Protein 8V1J (pdb70)

Radius of gyration: 19.31 Å; Cα contacts (8 Å, |Δi|>4): 550; chains: 2; bounding box: 41×54×40 Å

Foldseek 3Di:
DVDAFDQDFDKDKDWDFAADPFVRDRFKIWIWIAGPVVGFIATWFIAGPDQPTPRHQFDNPQPDFAWDKDWDWDQDPPPRDRFKIRMWIAGPRRGTTTDTDIAGRHRVGRRPHHD/DFDQDFDKDKDKDFQADPFPRDRFKIWIWIAGPVVGFIATWFIAGPDQPTPSHQADNPDPDFDWDKDWDQDADPVPRDSQKIHIWIAGPGRGTTTDTDIAGRHRVGSRPHHD

Solvent-accessible surface area: 13050 Å² total; per-residue (Å²): 198,166,148,95,60,18,121,74,53,55,60,54,86,35,141,108,84,23,120,2,119,62,40,117,98,128,34,51,2,19,6,5,0,12,1,83,65,33,209,49,22,20,38,0,3,77,25,4,82,31,175,72,9,39,33,23,14,31,50,88,93,14,154,120,95,102,99,57,95,24,113,14,37,0,116,8,124,105,10,126,96,74,40,19,52,21,6,40,1,28,3,121,50,8,128,20,17,9,37,12,101,44,10,9,22,3,46,80,18,0,14,150,30,94,154,168,78,22,120,69,54,54,53,59,107,44,136,114,100,27,109,4,126,59,31,103,91,127,35,62,3,16,13,10,0,15,0,72,62,39,182,80,19,23,35,3,5,85,19,4,89,32,139,74,8,31,35,21,13,33,46,84,92,8,178,94,76,92,112,72,131,25,112,30,72,0,63,3,116,106,15,140,87,59,44,30,40,15,7,36,3,23,2,122,65,11,135,22,18,7,27,15,104,39,9,10,30,3,37,84,11,0,18,156,24,105,140

Structure (mmCIF, N/CA/C/O backbone):
data_8V1J
#
_entry.id   8V1J
#
_cell.length_a   43.650
_cell.length_b   34.300
_cell.length_c   70.740
_cell.angle_alpha   90.000
_cell.angle_beta   92.904
_cell.angle_gamma   90.000
#
_symmetry.space_group_name_H-M   'P 1 21 1'
#
loop_
_entity.id
_entity.type
_entity.pdbx_description
1 polymer AvrSr27
2 non-polymer 'ZINC ION'
3 water water
#
loop_
_atom_site.group_PDB
_atom_site.id
_atom_site.type_symbol
_atom_site.label_atom_id
_atom_site.label_alt_id
_atom_site.label_comp_id
_atom_site.label_asym_id
_atom_site.label_entity_id
_atom_site.label_seq_id
_at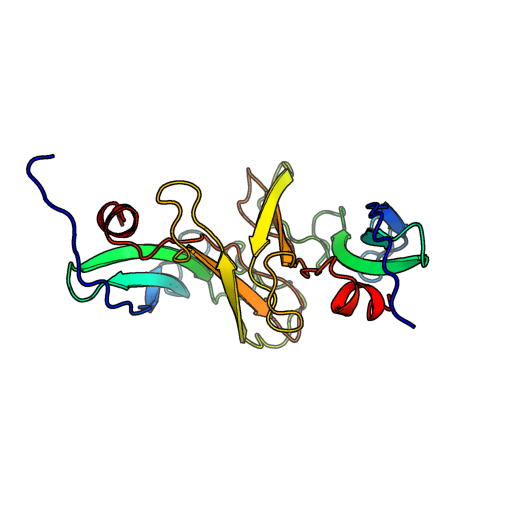om_site.pdbx_PDB_ins_code
_atom_site.Cartn_x
_atom_site.Cartn_y
_atom_site.Cartn_z
_atom_site.occupancy
_atom_site.B_iso_or_equiv
_atom_site.auth_seq_id
_atom_site.auth_comp_id
_atom_site.auth_asym_id
_atom_site.auth_atom_id
_atom_site.pdbx_PDB_model_num
ATOM 1 N N . HIS A 1 6 ? -8.30340 28.08599 8.41294 1.000 72.85988 32 HIS A N 1
ATOM 2 C CA . HIS A 1 6 ? -9.53027 27.51662 8.96156 1.000 67.98415 32 HIS A CA 1
ATOM 3 C C . HIS A 1 6 ? -10.69974 27.68321 7.99540 1.000 63.09570 32 HIS A C 1
ATOM 4 O O . HIS A 1 6 ? -11.75840 27.08262 8.18353 1.000 45.71343 32 HIS A O 1
ATOM 18 N N . HIS A 1 7 ? -10.51572 28.51955 6.97157 1.000 68.37222 33 HIS A N 1
ATOM 19 C CA . HIS A 1 7 ? -11.44867 28.53604 5.85337 1.000 64.93227 33 HIS A CA 1
ATOM 20 C C . HIS A 1 7 ? -11.39416 27.24559 5.05006 1.000 53.25293 33 HIS A C 1
ATOM 21 O O . HIS A 1 7 ? -12.28720 27.00327 4.23113 1.000 41.49159 33 HIS A O 1
ATOM 35 N N . GLN A 1 8 ? -10.37496 26.41927 5.26811 1.000 54.07053 34 GLN A N 1
ATOM 36 C CA . GLN A 1 8 ? -10.21837 25.18128 4.52674 1.000 47.81712 34 GLN A CA 1
ATOM 37 C C . GLN A 1 8 ? -11.32082 24.18944 4.89287 1.000 39.79381 34 GLN A C 1
ATOM 38 O O . GLN A 1 8 ? -12.04608 24.34895 5.87928 1.000 43.04359 34 GLN A O 1
ATOM 52 N N . SER A 1 9 ? -11.43929 23.15052 4.07004 1.000 35.05118 35 SER A N 1
ATOM 53 C CA . SER A 1 9 ? -12.41404 22.09255 4.27144 1.000 34.95038 35 SER A CA 1
ATOM 54 C C . SER A 1 9 ? -11.70076 20.74934 4.22253 1.000 28.96768 35 SER A C 1
ATOM 55 O O . SER A 1 9 ? -10.61329 20.62001 3.65539 1.000 32.88075 35 SER A O 1
ATOM 63 N N . ASN A 1 10 ? -12.32997 19.74697 4.82713 1.000 30.63155 36 ASN A N 1
ATOM 64 C CA . ASN A 1 10 ? -11.73537 18.42512 4.92630 1.000 34.59310 36 ASN A CA 1
ATOM 65 C C . ASN A 1 10 ? -11.81083 17.69006 3.59093 1.000 35.65016 36 ASN A C 1
ATOM 66 O O . ASN A 1 10 ? -12.56471 18.05650 2.68503 1.000 38.10158 36 ASN A O 1
ATOM 77 N N . CYS A 1 11 ? -11.00826 16.63492 3.48316 1.000 32.86836 37 CYS A N 1
ATOM 78 C CA . CYS A 1 11 ? -11.02908 15.73529 2.33777 1.000 28.67896 37 CYS A CA 1
ATOM 79 C C . CYS A 1 11 ? -11.90945 14.53831 2.67448 1.000 31.50164 37 CYS A C 1
ATOM 80 O O . CYS A 1 11 ? -11.64314 13.82170 3.64492 1.000 26.76656 37 CYS A O 1
ATOM 87 N N . ASN A 1 12 ? -12.95008 14.32248 1.87365 1.000 31.33296 38 ASN A N 1
ATOM 88 C CA . ASN A 1 12 ? -13.94218 13.29190 2.14565 1.000 38.92764 38 ASN A CA 1
ATOM 89 C C . ASN A 1 12 ? -13.70312 12.01225 1.35307 1.000 33.53175 38 ASN A C 1
ATOM 90 O O . ASN A 1 12 ? -14.53820 11.10312 1.40094 1.000 36.69516 38 ASN A O 1
ATOM 101 N N . SER A 1 13 ? -12.59012 11.91822 0.62828 1.000 27.34231 39 SER A N 1
ATOM 102 C CA . SER A 1 13 ? -12.23889 10.72218 -0.13769 1.000 31.48781 39 SER A CA 1
ATOM 103 C C . SER A 1 13 ? -10.79610 10.33949 0.16318 1.000 26.61832 39 SER A C 1
ATOM 104 O O . SER A 1 13 ? -9.90418 10.50258 -0.67811 1.000 28.65153 39 SER A O 1
ATOM 112 N N . PRO A 1 14 ? -10.52945 9.82856 1.36260 1.000 24.06225 40 PRO A N 1
ATOM 113 C CA . PRO A 1 14 ? -9.18249 9.32826 1.65925 1.000 25.75091 40 PRO A CA 1
ATOM 114 C C . PRO A 1 14 ? -8.80903 8.17854 0.73405 1.000 30.65539 40 PRO A C 1
ATOM 115 O O . PRO A 1 14 ? -9.56255 7.21644 0.57177 1.000 29.60395 40 PRO A O 1
ATOM 126 N N . SER A 1 15 ? -7.63717 8.29960 0.11165 1.000 35.32657 41 SER A N 1
ATOM 127 C CA . SER A 1 15 ? -7.09218 7.27154 -0.77655 1.000 37.35726 41 SER A CA 1
ATOM 128 C C . SER A 1 15 ? -5.59313 7.21501 -0.49923 1.000 35.29988 41 SER A C 1
ATOM 129 O O . SER A 1 15 ? -4.83289 8.05192 -0.99588 1.000 27.12581 41 SER A O 1
ATOM 137 N N . LEU A 1 16 ? -5.17365 6.22457 0.28394 1.000 26.33675 42 LEU A N 1
ATOM 138 C CA . LEU A 1 16 ? -3.87398 6.26222 0.94017 1.000 27.21979 42 LEU A CA 1
ATOM 139 C C . LEU A 1 16 ? -2.79411 5.56525 0.12386 1.000 26.33327 42 LEU A C 1
ATOM 140 O O . LEU A 1 16 ? -3.04464 4.55664 -0.54244 1.000 26.63375 42 LEU A O 1
ATOM 156 N N . THR A 1 17 ? -1.58818 6.12625 0.18517 1.000 25.47211 43 THR A N 1
ATOM 157 C CA . THR A 1 17 ? -0.38161 5.51003 -0.34252 1.000 21.70896 43 THR A CA 1
ATOM 158 C C . THR A 1 17 ? 0.72729 5.75746 0.67334 1.000 21.08490 43 THR A C 1
ATOM 159 O O . THR A 1 17 ? 0.57553 6.56597 1.59319 1.000 23.14083 43 THR A O 1
ATOM 170 N N . PHE A 1 18 ? 1.85021 5.05617 0.51991 1.000 23.82151 44 PHE A N 1
ATOM 171 C CA . PHE A 1 18 ? 2.91306 5.05459 1.52786 1.000 28.33370 44 PHE A CA 1
ATOM 172 C C . PHE A 1 18 ? 4.26126 5.34820 0.87893 1.000 27.22772 44 PHE A C 1
ATOM 173 O O . PHE A 1 18 ? 5.10908 4.46002 0.73398 1.000 27.46359 44 PHE A O 1
ATOM 190 N N . PRO A 1 19 ? 4.50387 6.60582 0.50999 1.000 29.45387 45 PRO A N 1
ATOM 191 C CA . PRO A 1 19 ? 5.74026 6.94491 -0.20216 1.000 28.70438 45 PRO A CA 1
ATOM 192 C C . PRO A 1 19 ? 6.98148 6.71233 0.64508 1.000 33.90447 45 PRO A C 1
ATOM 193 O O . PRO A 1 19 ? 6.93289 6.64672 1.87511 1.000 29.66776 45 PRO A O 1
ATOM 204 N N . ARG A 1 20 ? 8.11596 6.60657 -0.04437 1.000 39.44564 46 ARG A N 1
ATOM 205 C CA . ARG A 1 20 ? 9.41522 6.44534 0.59746 1.000 32.34090 46 ARG A CA 1
ATOM 206 C C . ARG A 1 20 ? 10.43853 7.25266 -0.18473 1.000 31.43925 46 ARG A C 1
ATOM 207 O O . ARG A 1 20 ? 10.60188 7.03904 -1.38989 1.000 30.39055 46 ARG A O 1
ATOM 228 N N . PHE A 1 21 ? 11.11605 8.17956 0.49247 1.000 31.73811 47 PHE A N 1
ATOM 229 C CA . PHE A 1 21 ? 12.18955 8.95845 -0.10632 1.000 34.00067 47 PHE A CA 1
ATOM 230 C C . PHE A 1 21 ? 13.49162 8.70318 0.63705 1.000 27.59471 47 PHE A C 1
ATOM 231 O O . PHE A 1 21 ? 13.50279 8.50817 1.85535 1.000 25.79272 47 PHE A O 1
ATOM 248 N N . ILE A 1 22 ? 14.58926 8.72338 -0.10906 1.000 29.78351 48 ILE A N 1
ATOM 249 C CA . ILE A 1 22 ? 15.93252 8.65377 0.45324 1.000 24.21914 48 ILE A CA 1
ATOM 250 C C . ILE A 1 22 ? 16.48667 10.06675 0.54875 1.000 24.49816 48 ILE A C 1
ATOM 251 O O . ILE A 1 22 ? 16.32190 10.87663 -0.37143 1.000 28.18587 48 ILE A O 1
ATOM 267 N N . GLY A 1 23 ? 17.14058 10.36650 1.66590 1.000 32.22611 49 GLY A N 1
ATOM 268 C CA . GLY A 1 23 ? 17.73600 11.67139 1.87044 1.000 32.81162 49 GLY A CA 1
ATOM 269 C C . GLY A 1 23 ? 18.97211 11.59687 2.74027 1.000 30.69665 49 GLY A C 1
ATOM 270 O O . GLY A 1 23 ? 19.47804 10.50448 3.01015 1.000 28.78386 49 GLY A O 1
ATOM 274 N N . LYS A 1 24 ? 19.46702 12.74726 3.18815 1.000 32.26499 50 LYS A N 1
ATOM 275 C CA . LYS A 1 24 ? 20.66809 12.78690 4.00993 1.000 32.67715 50 LYS A CA 1
ATOM 276 C C . LYS A 1 24 ? 20.32510 12.49429 5.46439 1.000 24.28513 50 LYS A C 1
ATOM 277 O O . LYS A 1 24 ? 19.46117 13.15183 6.05257 1.000 23.37600 50 LYS A O 1
ATOM 296 N N . CYS A 1 25 ? 20.99963 11.50053 6.03918 1.000 30.01225 51 CYS A N 1
ATOM 297 C CA . CYS A 1 25 ? 20.88902 11.24518 7.46940 1.000 26.04150 51 CYS A CA 1
ATOM 298 C C . CYS A 1 25 ? 21.66025 12.31036 8.23752 1.000 23.13048 51 CYS A C 1
ATOM 299 O O . CYS A 1 25 ? 22.83014 12.57470 7.94606 1.000 23.46881 51 CYS A O 1
ATOM 306 N N . ASP A 1 26 ? 21.00022 12.93191 9.21644 1.000 31.53488 52 ASP A N 1
ATOM 307 C CA . ASP A 1 26 ? 21.64529 14.00250 9.96898 1.000 35.57949 52 ASP A CA 1
ATOM 308 C C . ASP A 1 26 ? 22.79466 13.48380 10.82292 1.000 37.10503 52 ASP A C 1
ATOM 309 O O . ASP A 1 26 ? 23.73089 14.23560 11.11604 1.000 44.91321 52 ASP A O 1
ATOM 318 N N . SER A 1 27 ? 22.75177 12.21130 11.22018 1.000 36.57764 53 SER A N 1
ATOM 319 C CA . SER A 1 27 ? 23.78065 11.66221 12.10444 1.000 25.85175 53 SER A CA 1
ATOM 320 C C . SER A 1 27 ? 25.06501 11.34812 11.33939 1.000 31.54622 53 SER A C 1
ATOM 321 O O . SER A 1 27 ? 26.10605 11.96926 11.57266 1.000 46.12198 53 SER A O 1
ATOM 329 N N . CYS A 1 28 ? 25.01208 10.37987 10.42064 1.000 28.02746 54 CYS A N 1
ATOM 330 C CA . CYS A 1 28 ? 26.20626 10.00550 9.67051 1.000 28.49050 54 CYS A CA 1
ATOM 331 C C . CYS A 1 28 ? 26.47869 10.93434 8.49343 1.000 23.99262 54 CYS A C 1
ATOM 332 O O . CYS A 1 28 ? 27.60047 10.94040 7.97627 1.000 27.39938 54 CYS A O 1
ATOM 339 N N . GLN A 1 29 ? 25.48860 11.71734 8.06592 1.000 32.62175 55 GLN A N 1
ATOM 340 C CA . GLN A 1 29 ? 25.60809 12.68479 6.97778 1.000 36.89691 55 GLN A CA 1
ATOM 341 C C . GLN A 1 29 ? 25.72889 12.02248 5.61128 1.000 30.31979 55 GLN A C 1
ATOM 342 O O . GLN A 1 29 ? 26.09181 12.68988 4.63337 1.000 26.07054 55 GLN A O 1
ATOM 356 N N . LEU A 1 30 ? 25.43207 10.73389 5.51064 1.000 31.47959 56 LEU A N 1
ATOM 357 C CA . LEU A 1 30 ? 25.39448 10.05097 4.22924 1.000 31.90917 56 LEU A CA 1
ATOM 358 C C . LEU A 1 30 ? 23.97043 10.04842 3.68061 1.000 31.46118 56 LEU A C 1
ATOM 359 O O . LEU A 1 30 ? 22.99682 10.25704 4.40674 1.000 30.93653 56 LEU A O 1
ATOM 375 N N . HIS A 1 31 ? 23.86163 9.81546 2.37300 1.000 38.47464 57 HIS A N 1
ATOM 376 C CA . HIS A 1 31 ? 22.57455 9.84531 1.67697 1.000 34.87063 57 HIS A CA 1
ATOM 377 C C . HIS A 1 31 ? 21.88338 8.49157 1.85340 1.000 36.04912 57 HIS A C 1
ATOM 378 O O . HIS A 1 31 ? 21.66514 7.72969 0.90920 1.000 31.94177 57 HIS A O 1
ATOM 392 N N . THR A 1 32 ? 21.52823 8.20269 3.10941 1.000 35.45199 58 THR A N 1
ATOM 393 C CA . THR A 1 32 ? 21.03559 6.88600 3.49462 1.000 29.36973 58 THR A CA 1
ATOM 394 C C . THR A 1 32 ? 19.80578 6.93997 4.39340 1.000 24.30093 58 THR A C 1
ATOM 395 O O . THR A 1 32 ? 19.41223 5.90186 4.93862 1.000 27.90676 58 THR A O 1
ATOM 406 N N . LYS A 1 33 ? 19.19171 8.10760 4.56752 1.000 24.86901 59 LYS A N 1
ATOM 407 C CA . LYS A 1 33 ? 18.02240 8.24879 5.42851 1.000 32.17333 59 LYS A CA 1
ATOM 408 C C . LYS A 1 33 ? 16.75452 8.02747 4.61290 1.000 27.66955 59 LYS A C 1
ATOM 409 O O . LYS A 1 33 ? 16.47591 8.78002 3.67346 1.000 28.22698 59 LYS A O 1
ATOM 428 N N . ALA A 1 34 ? 15.97879 7.01403 4.98754 1.000 26.44389 60 ALA A N 1
ATOM 429 C CA . ALA A 1 34 ? 14.73996 6.67443 4.29668 1.000 21.96493 60 ALA A CA 1
ATOM 430 C C . ALA A 1 34 ? 13.56432 7.20388 5.11064 1.000 24.68640 60 ALA A C 1
ATOM 431 O O . ALA A 1 34 ? 13.31750 6.74824 6.23241 1.000 21.25243 60 ALA A O 1
ATOM 438 N N . THR A 1 35 ? 12.84271 8.16370 4.54301 1.000 24.22477 61 THR A N 1
ATOM 439 C CA . THR A 1 35 ? 11.66381 8.74061 5.17311 1.000 21.81368 61 THR A CA 1
ATOM 440 C C . THR A 1 35 ? 10.42844 8.06356 4.59399 1.000 22.43327 61 THR A C 1
ATOM 441 O O . THR A 1 35 ? 10.18562 8.13791 3.38508 1.000 21.80176 61 THR A O 1
ATOM 452 N N . ASN A 1 36 ? 9.66467 7.39449 5.45306 1.000 16.83723 62 ASN A N 1
ATOM 453 C CA . ASN A 1 36 ? 8.47093 6.66185 5.05326 1.000 18.84941 62 ASN A CA 1
ATOM 454 C C . ASN A 1 36 ? 7.23928 7.40004 5.55769 1.000 26.85900 62 ASN A C 1
ATOM 455 O O . ASN A 1 36 ? 7.16616 7.76013 6.73739 1.000 22.98755 62 ASN A O 1
ATOM 466 N N . LEU A 1 37 ? 6.27268 7.61481 4.66899 1.000 25.61606 63 LEU A N 1
ATOM 467 C CA . LEU A 1 37 ? 5.11568 8.44197 4.96886 1.000 21.77473 63 LEU A CA 1
ATOM 468 C C . LEU A 1 37 ? 3.83022 7.67368 4.70263 1.000 21.65832 63 LEU A C 1
ATOM 469 O O . LEU A 1 37 ? 3.83286 6.56599 4.15950 1.000 26.74117 63 LEU A O 1
ATOM 485 N N . VAL A 1 38 ? 2.72397 8.28445 5.11765 1.000 22.05739 64 VAL A N 1
ATOM 486 C CA . VAL A 1 38 ? 1.39128 7.94095 4.64099 1.000 23.71836 64 VAL A CA 1
ATOM 487 C C . VAL A 1 38 ? 0.82395 9.18791 3.97926 1.000 20.76972 64 VAL A C 1
ATOM 488 O O . VAL A 1 38 ? 0.86600 10.27722 4.56200 1.000 22.12975 64 VAL A O 1
ATOM 501 N N . SER A 1 39 ? 0.32108 9.03525 2.75844 1.000 19.15333 65 SER A N 1
ATOM 502 C CA . SER A 1 39 ? -0.17283 10.16067 1.97935 1.000 19.57945 65 SER A CA 1
ATOM 503 C C . SER A 1 39 ? -1.54512 9.84122 1.41033 1.000 18.54821 65 SER A C 1
ATOM 504 O O . SER A 1 39 ? -1.82753 8.69772 1.04129 1.000 23.34879 65 SER A O 1
ATOM 512 N N . CYS A 1 40 ? -2.39426 10.85979 1.34880 1.000 20.79166 66 CYS A N 1
ATOM 513 C CA . CYS A 1 40 ? -3.66186 10.78212 0.63917 1.000 28.10584 66 CYS A CA 1
ATOM 514 C C . CYS A 1 40 ? -3.47460 11.41064 -0.73357 1.000 20.46977 66 CYS A C 1
ATOM 515 O O . CYS A 1 40 ? -3.15550 12.59932 -0.83723 1.000 22.71854 66 CYS A O 1
ATOM 522 N N . THR A 1 41 ? -3.66474 10.61248 -1.78265 1.000 24.71526 67 THR A N 1
ATOM 523 C CA . THR A 1 41 ? -3.50552 11.12604 -3.13581 1.000 22.31011 67 THR A CA 1
ATOM 524 C C . THR A 1 41 ? -4.59167 12.12798 -3.49671 1.000 18.98933 67 THR A C 1
ATOM 525 O O . THR A 1 41 ? -4.37262 12.97004 -4.37329 1.000 18.11797 67 THR A O 1
ATOM 536 N N . SER A 1 42 ? -5.74849 12.06778 -2.83360 1.000 20.00490 68 SER A N 1
ATOM 537 C CA . SER A 1 42 ? -6.84389 12.97167 -3.17047 1.000 18.61408 68 SER A CA 1
ATOM 538 C C . SER A 1 42 ? -6.53948 14.39805 -2.72783 1.000 20.89749 68 SER A C 1
ATOM 539 O O . SER A 1 42 ? -6.73602 15.34863 -3.49338 1.000 29.08444 68 SER A O 1
ATOM 547 N N . CYS A 1 43 ? -6.06032 14.56717 -1.49237 1.000 22.10780 69 CYS A N 1
ATOM 548 C CA . CYS A 1 43 ? -5.77666 15.88365 -0.93803 1.000 26.69307 69 CYS A CA 1
ATOM 549 C C . CYS A 1 43 ? -4.28935 16.18288 -0.80414 1.000 25.30106 69 CYS A C 1
ATOM 550 O O . CYS A 1 43 ? -3.93170 17.33002 -0.51924 1.000 27.34069 69 CYS A O 1
ATOM 557 N N . ARG A 1 44 ? -3.41955 15.19105 -0.99117 1.000 29.77561 70 ARG A N 1
ATOM 558 C CA . ARG A 1 44 ? -1.97128 15.40200 -1.05654 1.000 23.33847 70 ARG A CA 1
ATOM 559 C C . ARG A 1 44 ? -1.38977 15.90356 0.26452 1.000 25.85969 70 ARG A C 1
ATOM 560 O O . ARG A 1 44 ? -0.38400 16.61607 0.27908 1.000 30.95011 70 ARG A O 1
ATOM 581 N N . LYS A 1 45 ? -1.99246 15.51824 1.38481 1.000 21.63590 71 LYS A N 1
ATOM 582 C CA . LYS A 1 45 ? -1.40303 15.74815 2.69449 1.000 27.43027 71 LYS A CA 1
ATOM 583 C C . LYS A 1 45 ? -0.74629 14.46032 3.17977 1.000 27.13801 71 LYS A C 1
ATOM 584 O O . LYS A 1 45 ? -1.13584 13.35942 2.78328 1.000 26.05540 71 LYS A O 1
ATOM 603 N N . SER A 1 46 ? 0.26619 14.60538 4.03395 1.000 24.30287 72 SER A N 1
ATOM 604 C CA . SER A 1 46 ? 1.11245 13.48209 4.40999 1.000 19.06162 72 SER A CA 1
ATOM 605 C C . SER A 1 46 ? 1.43648 13.52363 5.89634 1.000 25.20023 72 SER A C 1
ATOM 606 O O . SER A 1 46 ? 1.47861 14.59101 6.51307 1.000 24.19894 72 SER A O 1
ATOM 614 N N . SER A 1 47 ? 1.68364 12.34007 6.45860 1.000 28.25916 73 SER A N 1
ATOM 615 C CA . SER A 1 47 ? 2.08139 12.18671 7.85193 1.000 21.86278 73 SER A CA 1
ATOM 616 C C . SER A 1 47 ? 3.24160 11.20568 7.92736 1.000 21.25179 73 SER A C 1
ATOM 617 O O . SER A 1 47 ? 3.20479 10.14718 7.29073 1.000 20.50698 73 SER A O 1
ATOM 625 N N . LEU A 1 48 ? 4.26752 11.55887 8.69999 1.000 19.94139 74 LEU A N 1
ATOM 626 C CA . LEU A 1 48 ? 5.42333 10.68500 8.85876 1.000 29.00840 74 LEU A CA 1
ATOM 627 C C . LEU A 1 48 ? 5.02448 9.40142 9.57377 1.000 29.27774 74 LEU A C 1
ATOM 628 O O . LEU A 1 48 ? 4.33261 9.43521 10.59618 1.000 24.36589 74 LEU A O 1
ATOM 644 N N . VAL A 1 49 ? 5.47184 8.27116 9.03791 1.000 28.80591 75 VAL A N 1
ATOM 645 C CA . VAL A 1 49 ? 5.26207 6.96911 9.66076 1.000 25.72649 75 VAL A CA 1
ATOM 646 C C . VAL A 1 49 ? 6.50204 6.51278 10.41975 1.000 27.26987 75 VAL A C 1
ATOM 647 O O . VAL A 1 49 ? 6.42554 6.18338 11.60374 1.000 25.97702 75 VAL A O 1
ATOM 660 N N . TYR A 1 50 ? 7.65785 6.49132 9.75828 1.000 24.39506 76 TYR A N 1
ATOM 661 C CA . TYR A 1 50 ? 8.89858 6.13041 10.43265 1.000 22.62335 76 TYR A CA 1
ATOM 662 C C . TYR A 1 50 ? 10.07793 6.53962 9.56133 1.000 22.40488 76 TYR A C 1
ATOM 663 O O . TYR A 1 50 ? 9.94460 6.72212 8.34796 1.000 18.32968 76 TYR A O 1
ATOM 681 N N . GLU A 1 51 ? 11.23235 6.69453 10.20727 1.000 25.35422 77 GLU A N 1
ATOM 682 C CA . GLU A 1 51 ? 12.49001 6.98898 9.53862 1.000 28.84568 77 GLU A CA 1
ATOM 683 C C . GLU A 1 51 ? 13.51475 5.92226 9.89410 1.000 25.61824 77 GLU A C 1
ATOM 684 O O . GLU A 1 51 ? 13.46538 5.32760 10.97389 1.000 23.45395 77 GLU A O 1
ATOM 696 N N . GLU A 1 52 ? 14.45394 5.69298 8.98056 1.000 31.27457 78 GLU A N 1
ATOM 697 C CA . GLU A 1 52 ? 15.55081 4.77278 9.23456 1.000 30.67662 78 GLU A CA 1
ATOM 698 C C . GLU A 1 52 ? 16.74139 5.18225 8.38474 1.000 28.90012 78 GLU A C 1
ATOM 699 O O . GLU A 1 52 ? 16.58131 5.68323 7.26851 1.000 30.41845 78 GLU A O 1
ATOM 711 N N . CYS A 1 53 ? 17.93560 4.96857 8.92739 1.000 26.56736 79 CYS A N 1
ATOM 712 C CA . CYS A 1 53 ? 19.17485 5.09654 8.17645 1.000 26.49543 79 CYS A CA 1
ATOM 713 C C . CYS A 1 53 ? 19.71313 3.70548 7.87900 1.000 22.63688 79 CYS A C 1
ATOM 714 O O . CYS A 1 53 ? 19.64708 2.81159 8.72764 1.000 24.88768 79 CYS A O 1
ATOM 721 N N . SER A 1 54 ? 20.23571 3.52234 6.67109 1.000 27.52684 80 SER A N 1
ATOM 722 C CA . SER A 1 54 ? 20.77750 2.23539 6.26089 1.000 29.45191 80 SER A CA 1
ATOM 723 C C . SER A 1 54 ? 22.25539 2.08206 6.59281 1.000 26.40791 80 SER A C 1
ATOM 724 O O . SER A 1 54 ? 22.81983 1.00991 6.35425 1.000 22.00994 80 SER A O 1
ATOM 732 N N . THR A 1 55 ? 22.89138 3.11283 7.14224 1.000 27.01624 81 THR A N 1
ATOM 733 C CA . THR A 1 55 ? 24.31240 3.03880 7.45660 1.000 25.12598 81 THR A CA 1
ATOM 734 C C . THR A 1 55 ? 24.53476 2.14709 8.67393 1.000 33.96844 81 THR A C 1
ATOM 735 O O . THR A 1 55 ? 23.95257 2.37425 9.74055 1.000 30.71104 81 THR A O 1
ATOM 746 N N . LYS A 1 56 ? 25.38238 1.13644 8.51036 1.000 31.24545 82 LYS A N 1
ATOM 747 C CA . LYS A 1 56 ? 25.69258 0.21692 9.59567 1.000 31.25634 82 LYS A CA 1
ATOM 748 C C . LYS A 1 56 ? 26.42586 0.95006 10.71297 1.000 23.43939 82 LYS A C 1
ATOM 749 O O . LYS A 1 56 ? 27.45091 1.59675 10.47754 1.000 29.41482 82 LYS A O 1
ATOM 768 N N . GLY A 1 57 ? 25.89655 0.85274 11.93167 1.000 29.41733 83 GLY A N 1
ATOM 769 C CA . GLY A 1 57 ? 26.50041 1.48568 13.08464 1.000 31.66888 83 GLY A CA 1
ATOM 770 C C . GLY A 1 57 ? 26.03697 2.90043 13.35876 1.000 31.23920 83 GLY A C 1
ATOM 771 O O . GLY A 1 57 ? 26.42684 3.47428 14.38355 1.000 32.07470 83 GLY A O 1
ATOM 775 N N . CYS A 1 58 ? 25.22470 3.48139 12.48481 1.000 28.51282 84 CYS A N 1
ATOM 776 C CA . CYS A 1 58 ? 24.73250 4.83023 12.71377 1.000 28.13534 84 CYS A CA 1
ATOM 777 C C . CYS A 1 58 ? 23.66810 4.81440 13.81096 1.000 24.68855 84 CYS A C 1
ATOM 778 O O . CYS A 1 58 ? 22.82057 3.91741 13.83862 1.000 24.71130 84 CYS A O 1
ATOM 785 N N . PRO A 1 59 ? 23.68848 5.77955 14.73568 1.000 23.76127 85 PRO A N 1
ATOM 786 C CA . PRO A 1 59 ? 22.63545 5.81161 15.76586 1.000 23.56198 85 PRO A CA 1
ATOM 787 C C . PRO A 1 59 ? 21.23199 5.86291 15.19086 1.000 21.77285 85 PRO A C 1
ATOM 788 O O . PRO A 1 59 ? 20.28454 5.40935 15.84635 1.000 19.98432 85 PRO A O 1
ATOM 799 N N . ALA A 1 60 ? 21.06846 6.41095 13.98816 1.000 18.76361 86 ALA A N 1
ATOM 800 C CA . ALA A 1 60 ? 19.76930 6.47865 13.33203 1.000 19.40384 86 ALA A CA 1
ATOM 801 C C . ALA A 1 60 ? 19.38130 5.17087 12.65415 1.000 20.96474 86 ALA A C 1
ATOM 802 O O . ALA A 1 60 ? 18.29191 5.09202 12.07558 1.000 24.65853 86 ALA A O 1
ATOM 809 N N . ASN A 1 61 ? 20.24595 4.15971 12.69785 1.000 21.35172 87 ASN A N 1
ATOM 810 C CA . ASN A 1 61 ? 19.90945 2.81634 12.24558 1.000 20.37613 87 ASN A CA 1
ATOM 811 C C . ASN A 1 61 ? 19.43470 2.01527 13.45329 1.000 21.56186 87 ASN A C 1
ATOM 812 O O . ASN A 1 61 ? 20.17455 1.86244 14.43156 1.000 21.92121 87 ASN A O 1
ATOM 823 N N . TRP A 1 62 ? 18.20342 1.50918 13.38291 1.000 26.56339 88 TRP A N 1
ATOM 824 C CA . TRP A 1 62 ? 17.54344 0.89491 14.53052 1.000 33.07318 88 TRP A CA 1
ATOM 825 C C . TRP A 1 62 ? 17.90569 -0.57373 14.72392 1.000 23.79099 88 TRP A C 1
ATOM 826 O O . TRP A 1 62 ? 17.37778 -1.20420 15.64618 1.000 20.23947 88 TRP A O 1
ATOM 847 N N . HIS A 1 63 ? 18.78818 -1.12751 13.89765 1.000 22.58640 89 HIS A N 1
ATOM 848 C CA . HIS A 1 63 ? 19.19851 -2.51711 14.03638 1.000 21.99665 89 HIS A CA 1
ATOM 849 C C . HIS A 1 63 ? 20.27628 -2.66436 15.10417 1.000 25.08079 89 HIS A C 1
ATOM 850 O O . HIS A 1 63 ? 21.06920 -1.75075 15.35052 1.000 24.64647 89 HIS A O 1
ATOM 864 N N . LYS A 1 64 ? 20.30445 -3.83746 15.73320 1.000 24.30218 90 LYS A N 1
ATOM 865 C CA . LYS A 1 64 ? 21.38526 -4.16378 16.64896 1.000 26.69678 90 LYS A CA 1
ATOM 866 C C . LYS A 1 64 ? 22.73075 -4.04351 15.94143 1.000 28.97104 90 LYS A C 1
ATOM 867 O O . LYS A 1 64 ? 22.82999 -4.12739 14.71554 1.000 26.82343 90 LYS A O 1
ATOM 886 N N . SER A 1 65 ? 23.78189 -3.84747 16.73861 1.000 36.23623 91 SER A N 1
ATOM 887 C CA . SER A 1 65 ? 25.13303 -3.83636 16.19372 1.000 32.34504 91 SER A CA 1
ATOM 888 C C . SER A 1 65 ? 25.55089 -5.20345 15.66839 1.000 35.47909 91 SER A C 1
ATOM 889 O O . SER A 1 65 ? 26.43262 -5.27968 14.80628 1.000 42.17568 91 SER A O 1
ATOM 897 N N . THR A 1 66 ? 24.93390 -6.27629 16.15872 1.000 35.85804 92 THR A N 1
ATOM 898 C CA . THR A 1 66 ? 25.26657 -7.63628 15.75960 1.000 35.09374 92 THR A CA 1
ATOM 899 C C . THR A 1 66 ? 24.41130 -8.14549 14.60457 1.000 35.06559 92 THR A C 1
ATOM 900 O O . THR A 1 66 ? 24.53412 -9.31676 14.23137 1.000 36.45639 92 THR A O 1
ATOM 911 N N . CYS A 1 67 ? 23.55626 -7.30164 14.03031 1.000 37.33513 93 CYS A N 1
ATOM 912 C CA . CYS A 1 67 ? 22.67776 -7.73689 12.95111 1.000 38.67620 93 CYS A CA 1
ATOM 913 C C . CYS A 1 67 ? 23.49492 -8.02624 11.69775 1.000 39.30014 93 CYS A C 1
ATOM 914 O O . CYS A 1 67 ? 24.18379 -7.14220 11.17648 1.000 28.60966 93 CYS A O 1
ATOM 921 N N . GLN A 1 68 ? 23.40717 -9.26638 11.21047 1.000 54.12916 94 GLN A N 1
ATOM 922 C CA . GLN A 1 68 ? 24.13629 -9.66372 10.01062 1.000 61.96064 94 GLN A CA 1
ATOM 923 C C . GLN A 1 68 ? 23.44156 -9.17181 8.74680 1.000 56.39983 94 GLN A C 1
ATOM 924 O O . GLN A 1 68 ? 24.10413 -8.72673 7.80301 1.000 57.29375 94 GLN A O 1
ATOM 938 N N . GLU A 1 69 ? 22.11147 -9.25677 8.70883 1.000 57.26778 95 GLU A N 1
ATOM 939 C CA . GLU A 1 69 ? 21.33909 -8.94382 7.51416 1.000 52.21234 95 GLU A CA 1
ATOM 940 C C . GLU A 1 69 ? 19.97146 -8.38385 7.88319 1.000 57.10592 95 GLU A C 1
ATOM 941 O O . GLU A 1 69 ? 19.15797 -9.09385 8.48845 1.000 55.22578 95 GLU A O 1
ATOM 953 N N . PRO A 1 70 ? 19.67371 -7.12700 7.53975 1.000 51.52648 96 PRO A N 1
ATOM 954 C CA . PRO A 1 70 ? 18.30892 -6.62080 7.73796 1.000 41.71663 96 PRO A CA 1
ATOM 955 C C . PRO A 1 70 ? 17.26753 -7.47690 7.03495 1.000 35.94516 96 PRO A C 1
ATOM 956 O O . PRO A 1 70 ? 17.24716 -7.54708 5.80291 1.000 37.89369 96 PRO A O 1
ATOM 967 N N . LYS A 1 71 ? 16.40779 -8.13772 7.80518 1.000 43.33817 97 LYS A N 1
ATOM 968 C CA . LYS A 1 71 ? 15.29860 -8.92771 7.27071 1.000 40.01921 97 LYS A CA 1
ATOM 969 C C . LYS A 1 71 ? 14.01349 -8.17187 7.60336 1.000 43.28806 97 LYS A C 1
ATOM 970 O O . LYS A 1 71 ? 13.40000 -8.37786 8.65208 1.000 43.51648 97 LYS A O 1
ATOM 989 N N . PHE A 1 72 ? 13.60923 -7.30195 6.68454 1.000 41.02753 98 PHE A N 1
ATOM 990 C CA . PHE A 1 72 ? 12.53456 -6.34891 6.92241 1.000 38.24098 98 PHE A CA 1
ATOM 991 C C . PHE A 1 72 ? 11.17249 -7.03631 6.87174 1.000 44.25625 98 PHE A C 1
ATOM 992 O O . PHE A 1 72 ? 10.87979 -7.78688 5.93502 1.000 59.93594 98 PHE A O 1
ATOM 1009 N N . ASN A 1 73 ? 10.34138 -6.78137 7.88274 1.000 53.12671 99 ASN A N 1
ATOM 1010 C CA . ASN A 1 73 ? 8.94532 -7.19582 7.85903 1.000 59.22168 99 ASN A CA 1
ATOM 1011 C C . ASN A 1 73 ? 8.10157 -6.12060 8.53105 1.000 51.38473 99 ASN A C 1
ATOM 1012 O O . ASN A 1 73 ? 8.55776 -5.43429 9.44969 1.000 51.23885 99 ASN A O 1
ATOM 1023 N N . ARG A 1 74 ? 6.86319 -5.98047 8.06129 1.000 37.35277 100 ARG A N 1
ATOM 1024 C CA . ARG A 1 74 ? 6.02551 -4.83320 8.38390 1.000 26.66473 100 ARG A CA 1
ATOM 1025 C C . ARG A 1 74 ? 4.65230 -5.31134 8.82677 1.000 24.99429 100 ARG A C 1
ATOM 1026 O O . ARG A 1 74 ? 4.02745 -6.13078 8.14452 1.000 31.43852 100 ARG A O 1
ATOM 1047 N N . GLY A 1 75 ? 4.18661 -4.79439 9.96328 1.000 35.93006 101 GLY A N 1
ATOM 1048 C CA . GLY A 1 75 ? 2.91580 -5.20445 10.53029 1.000 32.96847 101 GLY A CA 1
ATOM 1049 C C . GLY A 1 75 ? 1.90838 -4.07684 10.62574 1.000 29.90716 101 GLY A C 1
ATOM 1050 O O . GLY A 1 75 ? 2.28248 -2.90086 10.64216 1.000 36.45838 101 GLY A O 1
ATOM 1054 N N . ILE A 1 76 ? 0.62416 -4.42387 10.68883 1.000 24.05973 102 ILE A N 1
ATOM 1055 C CA . ILE A 1 76 ? -0.45781 -3.44757 10.72938 1.000 25.21125 102 ILE A CA 1
ATOM 1056 C C . ILE A 1 76 ? -1.39110 -3.80708 11.87598 1.000 27.16172 102 ILE A C 1
ATOM 1057 O O . ILE A 1 76 ? -1.87369 -4.94189 11.95608 1.000 21.35735 102 ILE A O 1
ATOM 1073 N N . LEU A 1 77 ? -1.64309 -2.84434 12.75654 1.000 36.77731 103 LEU A N 1
ATOM 1074 C CA . LEU A 1 77 ? -2.66498 -2.95962 13.78598 1.000 30.87373 103 LEU A CA 1
ATOM 1075 C C . LEU A 1 77 ? -3.77010 -1.95258 13.49838 1.000 30.51992 103 LEU A C 1
ATOM 1076 O O . LEU A 1 77 ? -3.50168 -0.84500 13.02235 1.000 35.03444 103 LEU A O 1
ATOM 1092 N N . SER A 1 78 ? -5.01017 -2.34212 13.78200 1.000 29.22144 104 SER A N 1
ATOM 1093 C CA . SER A 1 78 ? -6.18137 -1.52077 13.50430 1.000 28.40576 104 SER A CA 1
ATOM 1094 C C . SER A 1 78 ? -6.84110 -1.11618 14.81597 1.000 28.26261 104 SER A C 1
ATOM 1095 O O . SER A 1 78 ? -7.17508 -1.97596 15.63875 1.000 25.04358 104 SER A O 1
ATOM 1103 N N . CYS A 1 79 ? -7.03848 0.18814 15.00192 1.000 31.60080 105 CYS A N 1
ATOM 1104 C CA . CYS A 1 79 ? -7.53447 0.72782 16.25914 1.000 34.84240 105 CYS A CA 1
ATOM 1105 C C . CYS A 1 79 ? -8.69342 1.68296 16.02147 1.000 32.71240 105 CYS A C 1
ATOM 1106 O O . CYS A 1 79 ? -8.91426 2.17260 14.91125 1.000 31.18730 105 CYS A O 1
ATOM 1114 N N . TYR A 1 80 ? -9.42598 1.95015 17.09788 1.000 38.38676 106 TYR A N 1
ATOM 1115 C CA . TYR A 1 80 ? -10.35815 3.06430 17.11923 1.000 41.35590 106 TYR A CA 1
ATOM 1116 C C . TYR A 1 80 ? -9.61334 4.34051 17.48473 1.000 33.92666 106 TYR A C 1
ATOM 1117 O O . TYR A 1 80 ? -8.75941 4.34573 18.37649 1.000 25.08112 106 TYR A O 1
ATOM 1135 N N . CYS A 1 81 ? -9.93372 5.42156 16.78067 1.000 30.47925 107 CYS A N 1
ATOM 1136 C CA . CYS A 1 81 ? -9.25007 6.68933 16.98513 1.000 32.65580 107 CYS A CA 1
ATOM 1137 C C . CYS A 1 81 ? -9.87773 7.45699 18.13956 1.000 33.69226 107 CYS A C 1
ATOM 1138 O O . CYS A 1 81 ? -11.10059 7.46640 18.30974 1.000 27.24851 107 CYS A O 1
ATOM 1145 N N . GLU A 1 82 ? -9.02914 8.11551 18.92753 1.000 37.86867 108 GLU A N 1
ATOM 1146 C CA . GLU A 1 82 ? -9.49694 8.86760 20.08326 1.000 35.40429 108 GLU A CA 1
ATOM 1147 C C . GLU A 1 82 ? -10.00184 10.25744 19.71813 1.000 34.77315 108 GLU A C 1
ATOM 1148 O O . GLU A 1 82 ? -10.62472 10.91098 20.56186 1.000 38.83403 108 GLU A O 1
ATOM 1160 N N . ASN A 1 83 ? -9.75592 10.71902 18.49156 1.000 39.05757 109 ASN A N 1
ATOM 1161 C CA . ASN A 1 83 ? -10.18743 12.03809 18.04208 1.000 39.15498 109 ASN A CA 1
ATOM 1162 C C . ASN A 1 83 ? -11.48651 12.00770 17.24900 1.000 32.18955 109 ASN A C 1
ATOM 1163 O O . ASN A 1 83 ? -12.35128 12.86399 17.46005 1.000 40.90133 109 ASN A O 1
ATOM 1174 N N . CYS A 1 84 ? -11.64316 11.04931 16.33229 1.000 28.41361 110 CYS A N 1
ATOM 1175 C CA . CYS A 1 84 ? -12.81754 10.98496 15.47323 1.000 25.86404 110 CYS A CA 1
ATOM 1176 C C . CYS A 1 84 ? -13.71195 9.78678 15.75540 1.000 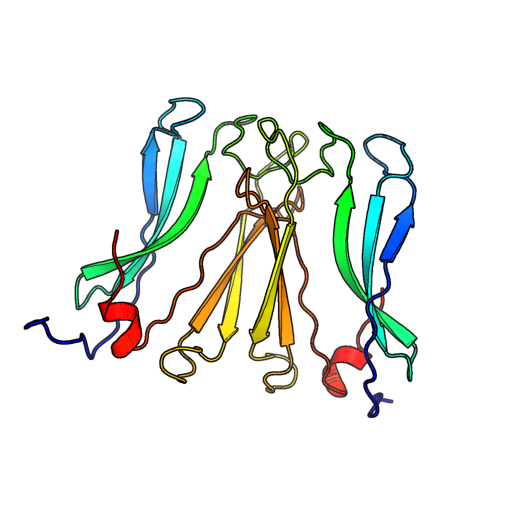21.66303 110 CYS A C 1
ATOM 1177 O O . CYS A 1 84 ? -14.80031 9.69987 15.17428 1.000 21.73824 110 CYS A O 1
ATOM 1184 N N . GLN A 1 85 ? -13.28603 8.86725 16.61874 1.000 24.18793 111 GLN A N 1
ATOM 1185 C CA . GLN A 1 85 ? -14.06960 7.71204 17.04771 1.000 27.35320 111 GLN A CA 1
ATOM 1186 C C . GLN A 1 85 ? -14.37848 6.74514 15.91133 1.000 33.02654 111 GLN A C 1
ATOM 1187 O O . GLN A 1 85 ? -15.25388 5.88407 16.05997 1.000 29.84943 111 GLN A O 1
ATOM 1201 N N . GLN A 1 86 ? -13.68871 6.85980 14.78227 1.000 29.15128 112 GLN A N 1
ATOM 1202 C CA . GLN A 1 86 ? -13.83121 5.90663 13.69335 1.000 29.21944 112 GLN A CA 1
ATOM 1203 C C . GLN A 1 86 ? -12.84059 4.76196 13.87279 1.000 31.06303 112 GLN A C 1
ATOM 1204 O O . GLN A 1 86 ? -11.88628 4.84897 14.64969 1.000 30.91679 112 GLN A O 1
ATOM 1218 N N . HIS A 1 87 ? -13.08202 3.67689 13.14400 1.000 33.69996 113 HIS A N 1
ATOM 1219 C CA . HIS A 1 87 ? -12.12719 2.57140 13.08539 1.000 32.14256 113 HIS A CA 1
ATOM 1220 C C . HIS A 1 87 ? -11.12797 2.78691 11.95554 1.000 30.42857 113 HIS A C 1
ATOM 1221 O O . HIS A 1 87 ? -10.95140 1.93900 11.08212 1.000 30.01828 113 HIS A O 1
ATOM 1235 N N . THR A 1 88 ? -10.46781 3.94650 11.97632 1.000 29.46962 114 THR A N 1
ATOM 1236 C CA . THR A 1 88 ? -9.60158 4.38156 10.88733 1.000 26.62058 114 THR A CA 1
ATOM 1237 C C . THR A 1 88 ? -8.15926 4.60069 11.32626 1.000 24.95831 114 THR A C 1
ATOM 1238 O O . THR A 1 88 ? -7.36647 5.15170 10.55316 1.000 25.77822 114 THR A O 1
ATOM 1249 N N . LYS A 1 89 ? -7.79433 4.18856 12.53579 1.000 30.74407 115 LYS A N 1
ATOM 1250 C CA . LYS A 1 89 ? -6.44573 4.38236 13.04874 1.000 27.95108 115 LYS A CA 1
ATOM 1251 C C . LYS A 1 89 ? -5.60413 3.13901 12.79519 1.000 26.17347 115 LYS A C 1
ATOM 1252 O O . LYS A 1 89 ? -6.08861 2.01019 12.92243 1.000 26.42767 115 LYS A O 1
ATOM 1271 N N . GLU A 1 90 ? -4.34155 3.35372 12.43096 1.000 19.24216 116 GLU A N 1
ATOM 1272 C CA . GLU A 1 90 ? -3.39917 2.26574 12.20925 1.000 22.07848 116 GLU A CA 1
ATOM 1273 C C . GLU A 1 90 ? -2.12805 2.52935 12.99587 1.000 18.71028 116 GLU A C 1
ATOM 1274 O O . GLU A 1 90 ? -1.60442 3.64799 12.98231 1.000 28.33701 116 GLU A O 1
ATOM 1286 N N . LYS A 1 91 ? -1.64084 1.49708 13.67542 1.000 27.62022 117 LYS A N 1
ATOM 1287 C CA . LYS A 1 91 ? -0.31121 1.48519 14.27184 1.000 24.72423 117 LYS A CA 1
ATOM 1288 C C . LYS A 1 91 ? 0.50271 0.44348 13.51884 1.000 23.55646 117 LYS A C 1
ATOM 1289 O O . LYS A 1 91 ? 0.23658 -0.75789 13.62905 1.000 30.88423 117 LYS A O 1
ATOM 1308 N N . GLN A 1 92 ? 1.47657 0.90188 12.74488 1.000 22.78516 118 GLN A N 1
ATOM 1309 C CA . GLN A 1 92 ? 2.33401 0.00510 11.98977 1.000 30.80151 118 GLN A CA 1
ATOM 1310 C C . GLN A 1 92 ? 3.54540 -0.38760 12.82657 1.000 26.34901 118 GLN A C 1
ATOM 1311 O O . GLN A 1 92 ? 3.99060 0.36052 13.70067 1.000 25.56591 118 GLN A O 1
ATOM 1325 N N . THR A 1 93 ? 4.06363 -1.58517 12.56493 1.000 20.99401 119 THR A N 1
ATOM 1326 C CA . THR A 1 93 ? 5.20798 -2.11882 13.29056 1.000 29.95367 119 THR A CA 1
ATOM 1327 C C . THR A 1 93 ? 6.31370 -2.46287 12.30510 1.000 28.65060 119 THR A C 1
ATOM 1328 O O . THR A 1 93 ? 6.05851 -3.09093 11.27173 1.000 27.77553 119 THR A O 1
ATOM 1339 N N . ILE A 1 94 ? 7.53432 -2.04520 12.63129 1.000 23.76345 120 ILE A N 1
ATOM 1340 C CA . ILE A 1 94 ? 8.71777 -2.29896 11.81854 1.000 27.57350 120 ILE A CA 1
ATOM 1341 C C . ILE A 1 94 ? 9.73631 -3.01309 12.69684 1.000 25.56250 120 ILE A C 1
ATOM 1342 O O . ILE A 1 94 ? 10.18081 -2.46306 13.71236 1.000 29.25733 120 ILE A O 1
ATOM 1358 N N . SER A 1 95 ? 10.10883 -4.22986 12.30867 1.000 26.07885 121 SER A N 1
ATOM 1359 C CA . SER A 1 95 ? 11.08702 -4.99574 13.06497 1.000 24.06047 121 SER A CA 1
ATOM 1360 C C . SER A 1 95 ? 11.89886 -5.85922 12.10813 1.000 24.25406 121 SER A C 1
ATOM 1361 O O . SER A 1 95 ? 11.56733 -6.00505 10.92856 1.000 29.79361 121 SER A O 1
ATOM 1369 N N . CYS A 1 96 ? 12.97745 -6.42858 12.63776 1.000 22.94856 122 CYS A N 1
ATOM 1370 C CA . CYS A 1 96 ? 13.90855 -7.24903 11.87472 1.000 23.85072 122 CYS A CA 1
ATOM 1371 C C . CYS A 1 96 ? 13.78637 -8.69853 12.32349 1.000 31.21052 122 CYS A C 1
ATOM 1372 O O . CYS A 1 96 ? 13.86738 -8.98962 13.52157 1.000 24.23566 122 CYS A O 1
ATOM 1379 N N . LYS A 1 97 ? 13.59401 -9.60439 11.36061 1.000 27.60758 123 LYS A N 1
ATOM 1380 C CA . LYS A 1 97 ? 13.39767 -11.01096 11.69821 1.000 31.12524 123 LYS A CA 1
ATOM 1381 C C . LYS A 1 97 ? 14.67725 -11.65427 12.21547 1.000 35.64527 123 LYS A C 1
ATOM 1382 O O . LYS A 1 97 ? 14.61568 -12.61300 12.99448 1.000 26.81794 123 LYS A O 1
ATOM 1401 N N . ASN A 1 98 ? 15.83874 -11.15179 11.79757 1.000 47.63784 124 ASN A N 1
ATOM 1402 C CA . ASN A 1 98 ? 17.09919 -11.72423 12.25444 1.000 47.44053 124 ASN A CA 1
ATOM 1403 C C . ASN A 1 98 ? 17.52150 -11.13809 13.59727 1.000 38.80387 124 ASN A C 1
ATOM 1404 O O . ASN A 1 98 ? 17.80992 -11.88002 14.54264 1.000 36.75198 124 ASN A O 1
ATOM 1415 N N . CYS A 1 99 ? 17.55215 -9.80978 13.70537 1.000 33.04661 125 CYS A N 1
ATOM 1416 C CA . CYS A 1 99 ? 18.16417 -9.16148 14.85564 1.000 30.57227 125 CYS A CA 1
ATOM 1417 C C . CYS A 1 99 ? 17.17094 -8.79856 15.95500 1.000 30.05986 125 CYS A C 1
ATOM 1418 O O . CYS A 1 99 ? 17.59427 -8.58180 17.09564 1.000 23.74935 125 CYS A O 1
ATOM 1425 N N . LYS A 1 100 ? 15.87457 -8.73904 15.65286 1.000 28.48745 126 LYS A N 1
ATOM 1426 C CA . LYS A 1 100 ? 14.78163 -8.63343 16.62268 1.000 31.87491 126 LYS A CA 1
ATOM 1427 C C . LYS A 1 100 ? 14.55353 -7.21149 17.13553 1.000 31.08228 126 LYS A C 1
ATOM 1428 O O . LYS A 1 100 ? 13.66118 -7.01969 17.96787 1.000 27.59747 126 LYS A O 1
ATOM 1447 N N . ASN A 1 101 ? 15.31594 -6.21808 16.68803 1.000 31.01013 127 ASN A N 1
ATOM 1448 C CA . ASN A 1 101 ? 15.05281 -4.84028 17.07053 1.000 29.10508 127 ASN A CA 1
ATOM 1449 C C . ASN A 1 101 ? 13.89348 -4.28202 16.24981 1.000 28.90923 127 ASN A C 1
ATOM 1450 O O . ASN A 1 101 ? 13.45031 -4.87466 15.26239 1.000 26.85381 127 ASN A O 1
ATOM 1461 N N . SER A 1 102 ? 13.40149 -3.12041 16.67049 1.000 28.72535 128 SER A N 1
ATOM 1462 C CA . SER A 1 102 ? 12.27816 -2.47069 16.01635 1.000 22.79774 128 SER A CA 1
ATOM 1463 C C . SER A 1 102 ? 12.58243 -0.99253 15.82395 1.000 26.97359 128 SER A C 1
ATOM 1464 O O . SER A 1 102 ? 13.41429 -0.40979 16.52420 1.000 17.47178 128 SER A O 1
ATOM 1472 N N . ALA A 1 103 ? 11.89813 -0.39415 14.85448 1.000 26.54487 129 ALA A N 1
ATOM 1473 C CA . ALA A 1 103 ? 11.97545 1.03660 14.60968 1.000 17.79916 129 ALA A CA 1
ATOM 1474 C C . ALA A 1 103 ? 10.78779 1.74070 15.24952 1.000 22.33591 129 ALA A C 1
ATOM 1475 O O . ALA A 1 103 ? 9.68826 1.18808 15.33664 1.000 19.07325 129 ALA A O 1
ATOM 1482 N N . THR A 1 104 ? 11.02371 2.96965 15.70124 1.000 24.94446 130 THR A N 1
ATOM 1483 C CA . THR A 1 104 ? 9.94433 3.79441 16.22311 1.000 20.50957 130 THR A CA 1
ATOM 1484 C C . THR A 1 104 ? 8.98372 4.15489 15.09847 1.000 22.88702 130 THR A C 1
ATOM 1485 O O . THR A 1 104 ? 9.40153 4.47770 13.98335 1.000 25.32402 130 THR A O 1
ATOM 1496 N N . THR A 1 105 ? 7.68979 4.10188 15.39972 1.000 26.12016 131 THR A N 1
ATOM 1497 C CA . THR A 1 105 ? 6.64806 4.35904 14.41902 1.000 26.70471 131 THR A CA 1
ATOM 1498 C C . THR A 1 105 ? 5.62843 5.32980 14.99525 1.000 24.25336 131 THR A C 1
ATOM 1499 O O . THR A 1 105 ? 5.36756 5.34604 16.20157 1.000 28.70227 131 THR A O 1
ATOM 1510 N N . PHE A 1 106 ? 5.05915 6.14245 14.11252 1.000 17.26305 132 PHE A N 1
ATOM 1511 C CA . PHE A 1 106 ? 3.99274 7.06759 14.45911 1.000 16.95218 132 PHE A CA 1
ATOM 1512 C C . PHE A 1 106 ? 2.69502 6.58634 13.82852 1.000 20.64139 132 PHE A C 1
ATOM 1513 O O . PHE A 1 106 ? 2.66137 6.25912 12.63651 1.000 23.27417 132 PHE A O 1
ATOM 1530 N N . SER A 1 107 ? 1.63620 6.53324 14.63103 1.000 20.68385 133 SER A N 1
ATOM 1531 C CA . SER A 1 107 ? 0.34638 6.09251 14.13305 1.000 26.09617 133 SER A CA 1
ATOM 1532 C C . SER A 1 107 ? -0.28506 7.18073 13.26867 1.000 21.84526 133 SER A C 1
ATOM 1533 O O . SER A 1 107 ? 0.19353 8.31641 13.19283 1.000 22.22940 133 SER A O 1
ATOM 1541 N N . HIS A 1 108 ? -1.38100 6.81647 12.60821 1.000 22.54620 134 HIS A N 1
ATOM 1542 C CA . HIS A 1 108 ? -2.12628 7.75965 11.79114 1.000 25.51431 134 HIS A CA 1
ATOM 1543 C C . HIS A 1 108 ? -3.58652 7.33960 11.76169 1.000 25.34811 134 HIS A C 1
ATOM 1544 O O . HIS A 1 108 ? -3.92686 6.18095 12.01391 1.000 24.32791 134 HIS A O 1
ATOM 1558 N N . CYS A 1 109 ? -4.44806 8.30416 11.45679 1.000 29.70181 135 CYS A N 1
ATOM 1559 C CA . CYS A 1 109 ? -5.86984 8.06259 11.25933 1.000 27.97033 135 CYS A CA 1
ATOM 1560 C C . CYS A 1 109 ? -6.26360 8.58121 9.88499 1.000 22.61313 135 CYS A C 1
ATOM 1561 O O . CYS A 1 109 ? -5.91403 9.70887 9.52025 1.000 26.75204 135 CYS A O 1
ATOM 1568 N N . SER A 1 110 ? -6.99108 7.76066 9.12964 1.000 31.02549 136 SER A N 1
ATOM 1569 C CA . SER A 1 110 ? -7.31573 8.06025 7.74205 1.000 29.41163 136 SER A CA 1
ATOM 1570 C C . SER A 1 110 ? -8.68235 8.70852 7.56755 1.000 28.46095 136 SER A C 1
ATOM 1571 O O . SER A 1 110 ? -9.07179 8.99623 6.43111 1.000 29.65071 136 SER A O 1
ATOM 1579 N N . SER A 1 111 ? -9.41964 8.94308 8.64947 1.000 25.70022 137 SER A N 1
ATOM 1580 C CA . SER A 1 111 ? -10.74225 9.53008 8.51898 1.000 24.67280 137 SER A CA 1
ATOM 1581 C C . SER A 1 111 ? -10.63258 10.91878 7.88998 1.000 25.91163 137 SER A C 1
ATOM 1582 O O . SER A 1 111 ? -9.58985 11.57114 7.98654 1.000 24.02154 137 SER A O 1
ATOM 1590 N N . PRO A 1 112 ? -11.68588 11.39131 7.22231 1.000 27.88332 138 PRO A N 1
ATOM 1591 C CA . PRO A 1 112 ? -11.66407 12.78112 6.74072 1.000 24.92323 138 PRO A CA 1
ATOM 1592 C C . PRO A 1 112 ? -11.26063 13.77620 7.81496 1.000 24.83074 138 PRO A C 1
ATOM 1593 O O . PRO A 1 112 ? -10.44013 14.66523 7.55909 1.000 23.50922 138 PRO A O 1
ATOM 1604 N N . GLU A 1 113 ? -11.80341 13.62888 9.02506 1.000 28.70021 139 GLU A N 1
ATOM 1605 C CA . GLU A 1 113 ? -11.54588 14.59272 10.09027 1.000 32.91265 139 GLU A CA 1
ATOM 1606 C C . GLU A 1 113 ? -10.06442 14.64447 10.44908 1.000 28.98988 139 GLU A C 1
ATOM 1607 O O . GLU A 1 113 ? -9.48622 15.72793 10.57968 1.000 28.45124 139 GLU A O 1
ATOM 1619 N N . CYS A 1 114 ? -9.43048 13.48104 10.61103 1.000 24.97373 140 CYS A N 1
ATOM 1620 C CA . CYS A 1 114 ? -8.06308 13.44030 11.12402 1.000 27.42059 140 CYS A CA 1
ATOM 1621 C C . CYS A 1 114 ? -7.02940 13.63792 10.01976 1.000 28.04826 140 CYS A C 1
ATOM 1622 O O . CYS A 1 114 ? -6.11237 14.45431 10.15983 1.000 23.56907 140 CYS A O 1
ATOM 1629 N N . HIS A 1 115 ? -7.14728 12.89142 8.91977 1.000 23.68354 141 HIS A N 1
ATOM 1630 C CA . HIS A 1 115 ? -6.10755 12.93173 7.89826 1.000 21.65509 141 HIS A CA 1
ATOM 1631 C C . HIS A 1 115 ? -6.00272 14.30149 7.24123 1.000 23.63068 141 HIS A C 1
ATOM 1632 O O . HIS A 1 115 ? -4.93858 14.63768 6.71124 1.000 20.69316 141 HIS A O 1
ATOM 1646 N N . SER A 1 116 ? -7.06859 15.10753 7.28656 1.000 23.71095 142 SER A N 1
ATOM 1647 C CA . SER A 1 116 ? -7.01645 16.46035 6.74043 1.000 25.06837 142 SER A CA 1
ATOM 1648 C C . SER A 1 116 ? -6.08649 17.37345 7.53165 1.000 23.49490 142 SER A C 1
ATOM 1649 O O . SER A 1 116 ? -5.67312 18.41616 7.01259 1.000 20.26221 142 SER A O 1
ATOM 1657 N N . ARG A 1 117 ? -5.75517 17.01435 8.76946 1.000 20.85030 143 ARG A N 1
ATOM 1658 C CA . ARG A 1 117 ? -4.84681 17.79784 9.59532 1.000 27.22718 143 ARG A CA 1
ATOM 1659 C C . ARG A 1 117 ? -3.40855 17.30405 9.52265 1.000 25.18347 143 ARG A C 1
ATOM 1660 O O . ARG A 1 117 ? -2.53877 17.87351 10.18978 1.000 17.75117 143 ARG A O 1
ATOM 1681 N N . TRP A 1 118 ? -3.14000 16.25823 8.74266 1.000 27.08182 144 TRP A N 1
ATOM 1682 C CA . TRP A 1 118 ? -1.77209 15.80412 8.54131 1.000 24.57847 144 TRP A CA 1
ATOM 1683 C C . TRP A 1 118 ? -0.90110 16.95542 8.05993 1.000 24.61732 144 TRP A C 1
ATOM 1684 O O . TRP A 1 118 ? -1.35151 17.84045 7.32695 1.000 24.85556 144 TRP A O 1
ATOM 1705 N N . SER A 1 119 ? 0.36178 16.93395 8.47646 1.000 32.25852 145 SER A N 1
ATOM 1706 C CA . SER A 1 119 ? 1.33159 17.93510 8.06520 1.000 36.64063 145 SER A CA 1
ATOM 1707 C C . SER A 1 119 ? 2.67876 17.26328 7.85004 1.000 36.20984 145 SER A C 1
ATOM 1708 O O . SER A 1 119 ? 2.96072 16.19860 8.40429 1.000 42.61858 145 SER A O 1
ATOM 1716 N N . PHE A 1 120 ? 3.50934 17.89348 7.02776 1.000 47.78294 146 PHE A N 1
ATOM 1717 C CA . PHE A 1 120 ? 4.86893 17.41263 6.82074 1.000 50.20816 146 PHE A CA 1
ATOM 1718 C C . PHE A 1 120 ? 5.70708 18.44584 6.08073 1.000 48.61616 146 PHE A C 1
ATOM 1719 O O . PHE A 1 120 ? 6.71389 18.92558 6.60327 1.000 55.66622 146 PHE A O 1
ATOM 1736 N N . SER B 1 9 ? -12.23496 -25.97949 27.54218 1.000 64.81247 35 SER B N 1
ATOM 1737 C CA . SER B 1 9 ? -10.77754 -25.94132 27.53942 1.000 67.76642 35 SER B CA 1
ATOM 1738 C C . SER B 1 9 ? -10.24734 -24.51803 27.36376 1.000 65.95667 35 SER B C 1
ATOM 1739 O O . SER B 1 9 ? -9.03805 -24.30694 27.27746 1.000 57.20718 35 SER B O 1
ATOM 1746 N N . ASN B 1 10 ? -11.15511 -23.54682 27.30860 1.000 58.45977 36 ASN B N 1
ATOM 1747 C CA . ASN B 1 10 ? -10.80029 -22.13604 27.25277 1.000 50.62560 36 ASN B CA 1
ATOM 1748 C C . ASN B 1 10 ? -11.07026 -21.48460 28.60104 1.000 44.91528 36 ASN B C 1
ATOM 1749 O O . ASN B 1 10 ? -12.11611 -21.71704 29.21572 1.000 38.34376 36 ASN B O 1
ATOM 1760 N N . CYS B 1 11 ? -10.12521 -20.66411 29.05213 1.000 46.68910 37 CYS B N 1
ATOM 1761 C CA . CYS B 1 11 ? -10.27800 -19.92328 30.29962 1.000 40.08819 37 CYS B CA 1
ATOM 1762 C C . CYS B 1 11 ? -11.24172 -18.76554 30.07049 1.000 30.28742 37 CYS B C 1
ATOM 1763 O O . CYS B 1 11 ? -10.94462 -17.84256 29.30465 1.000 36.49404 37 CYS B O 1
ATOM 1770 N N . ASN B 1 12 ? -12.39722 -18.81154 30.73134 1.000 30.05251 38 ASN B N 1
ATOM 1771 C CA . ASN B 1 12 ? -13.41638 -17.78131 30.59551 1.000 30.01757 38 ASN B CA 1
ATOM 1772 C C . ASN B 1 12 ? -13.33137 -16.72244 31.68606 1.000 32.39914 38 ASN B C 1
ATOM 1773 O O . ASN B 1 12 ? -14.24348 -15.89901 31.80637 1.000 33.88150 38 ASN B O 1
ATOM 1784 N N . SER B 1 13 ? -12.26018 -16.71941 32.47548 1.000 37.02403 39 SER B N 1
ATOM 1785 C CA . SER B 1 13 ? -12.08332 -15.76255 33.56915 1.000 38.35895 39 SER B CA 1
ATOM 1786 C C . SER B 1 13 ? -10.72381 -15.08590 33.44469 1.000 33.62944 39 SER B C 1
ATOM 1787 O O . SER B 1 13 ? -9.84962 -15.24605 34.30124 1.000 38.71160 39 SER B O 1
ATOM 1795 N N . PRO B 1 14 ? -10.51143 -14.31512 32.37798 1.000 35.75817 40 PRO B N 1
ATOM 1796 C CA . PRO B 1 14 ? -9.22218 -13.62851 32.20022 1.000 37.75318 40 PRO B CA 1
ATOM 1797 C C . PRO B 1 14 ? -9.01069 -12.57176 33.27459 1.000 39.08267 40 PRO B C 1
ATOM 1798 O O . PRO B 1 14 ? -9.76093 -11.59743 33.36317 1.000 42.31122 40 PRO B O 1
ATOM 1809 N N . SER B 1 15 ? -7.97867 -12.77531 34.09389 1.000 38.18322 41 SER B N 1
ATOM 1810 C CA . SER B 1 15 ? -7.57857 -11.83873 35.14551 1.000 28.86488 41 SER B CA 1
ATOM 1811 C C . SER B 1 15 ? -6.08331 -11.60856 34.95814 1.000 37.01926 41 SER B C 1
ATOM 1812 O O . SER B 1 15 ? -5.25768 -12.37348 35.46522 1.000 32.37712 41 SER B O 1
ATOM 1820 N N . LEU B 1 16 ? -5.74075 -10.54907 34.23390 1.000 42.89513 42 LEU B N 1
ATOM 1821 C CA . LEU B 1 16 ? -4.37245 -10.34665 33.78689 1.000 32.25018 42 LEU B CA 1
ATOM 1822 C C . LEU B 1 16 ? -3.51559 -9.68601 34.86187 1.000 30.18426 42 LEU B C 1
ATOM 1823 O O . LEU B 1 16 ? -3.98999 -8.86807 35.65534 1.000 28.69083 42 LEU B O 1
ATOM 1839 N N . THR B 1 17 ? -2.23872 -10.07058 34.88502 1.000 29.97723 43 THR B N 1
ATOM 1840 C CA . THR B 1 17 ? -1.18956 -9.37780 35.62290 1.000 30.86516 43 THR B CA 1
ATOM 1841 C C . THR B 1 17 ? -0.01108 -9.15739 34.67761 1.000 25.79386 43 THR B C 1
ATOM 1842 O O . THR B 1 17 ? -0.03441 -9.57720 33.51700 1.000 26.92075 43 THR B O 1
ATOM 1853 N N . PHE B 1 18 ? 1.02624 -8.48003 35.16582 1.000 21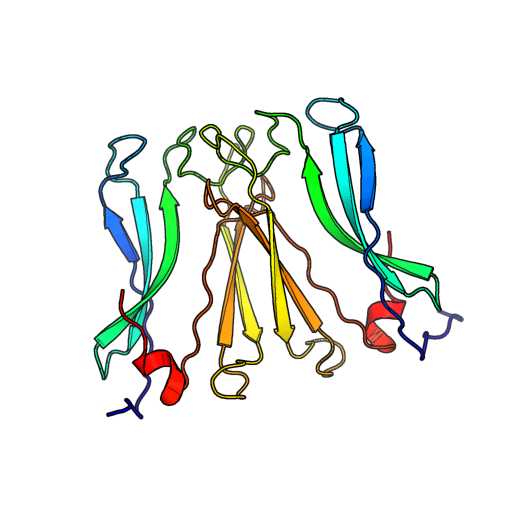.82297 44 PHE B N 1
ATOM 1854 C CA . PHE B 1 18 ? 2.15018 -8.05642 34.32696 1.000 22.06947 44 PHE B CA 1
ATOM 1855 C C . PHE B 1 18 ? 3.44664 -8.14832 35.12148 1.000 24.52605 44 PHE B C 1
ATOM 1856 O O . PHE B 1 18 ? 4.05025 -7.13308 35.48843 1.000 26.78231 44 PHE B O 1
ATOM 1873 N N . PRO B 1 19 ? 3.91394 -9.36403 35.39439 1.000 19.93894 45 PRO B N 1
ATOM 1874 C CA . PRO B 1 19 ? 5.14613 -9.52652 36.17161 1.000 19.64620 45 PRO B CA 1
ATOM 1875 C C . PRO B 1 19 ? 6.38128 -9.14484 35.37062 1.000 25.25410 45 PRO B C 1
ATOM 1876 O O . PRO B 1 19 ? 6.35929 -9.03901 34.14210 1.000 28.54147 45 PRO B O 1
ATOM 1887 N N . ARG B 1 20 ? 7.47915 -8.94899 36.10137 1.000 27.68612 46 ARG B N 1
ATOM 1888 C CA . ARG B 1 20 ? 8.75023 -8.52188 35.52537 1.000 30.45350 46 ARG B CA 1
ATOM 1889 C C . ARG B 1 20 ? 9.86493 -9.29291 36.21431 1.000 28.49350 46 ARG B C 1
ATOM 1890 O O . ARG B 1 20 ? 9.96177 -9.27197 37.44464 1.000 29.67629 46 ARG B O 1
ATOM 1911 N N . PHE B 1 21 ? 10.69836 -9.97226 35.42891 1.000 31.05059 47 PHE B N 1
ATOM 1912 C CA . PHE B 1 21 ? 11.76933 -10.80956 35.95245 1.000 26.81790 47 PHE B CA 1
ATOM 1913 C C . PHE B 1 21 ? 13.12002 -10.30019 35.46945 1.000 33.03841 47 PHE B C 1
ATOM 1914 O O . PHE B 1 21 ? 13.24927 -9.83868 34.33265 1.000 30.16373 47 PHE B O 1
ATOM 1931 N N . ILE B 1 22 ? 14.12408 -10.39687 36.33813 1.000 36.15126 48 ILE B N 1
ATOM 1932 C CA . ILE B 1 22 ? 15.50165 -10.03594 36.01984 1.000 33.13455 48 ILE B CA 1
ATOM 1933 C C . ILE B 1 22 ? 16.30576 -11.32094 35.88439 1.000 30.50461 48 ILE B C 1
ATOM 1934 O O . ILE B 1 22 ? 16.19946 -12.21828 36.72912 1.000 28.01102 48 ILE B O 1
ATOM 1950 N N . GLY B 1 23 ? 17.10791 -11.40926 34.82502 1.000 32.44231 49 GLY B N 1
ATOM 1951 C CA . GLY B 1 23 ? 17.92382 -12.57921 34.57972 1.000 31.25799 49 GLY B CA 1
ATOM 1952 C C . GLY B 1 23 ? 19.21486 -12.20051 33.88559 1.000 34.61307 49 GLY B C 1
ATOM 1953 O O . GLY B 1 23 ? 19.45520 -11.03359 33.57024 1.000 29.60641 49 GLY B O 1
ATOM 1957 N N . LYS B 1 24 ? 20.05221 -13.20796 33.64729 1.000 37.57339 50 LYS B N 1
ATOM 1958 C CA . LYS B 1 24 ? 21.33886 -12.97600 33.00425 1.000 39.09038 50 LYS B CA 1
ATOM 1959 C C . LYS B 1 24 ? 21.16007 -12.71947 31.51285 1.000 27.73310 50 LYS B C 1
ATOM 1960 O O . LYS B 1 24 ? 20.37227 -13.38884 30.83866 1.000 30.32692 50 LYS B O 1
ATOM 1979 N N . CYS B 1 25 ? 21.89953 -11.73755 31.00098 1.000 27.06090 51 CYS B N 1
ATOM 1980 C CA . CYS B 1 25 ? 21.85352 -11.38164 29.58876 1.000 27.53265 51 CYS B CA 1
ATOM 1981 C C . CYS B 1 25 ? 22.92421 -12.14802 28.82272 1.000 28.87521 51 CYS B C 1
ATOM 1982 O O . CYS B 1 25 ? 24.10580 -12.09867 29.17801 1.000 28.01576 51 CYS B O 1
ATOM 1989 N N . ASP B 1 26 ? 22.50764 -12.84267 27.76101 1.000 33.12957 52 ASP B N 1
ATOM 1990 C CA . ASP B 1 26 ? 23.44922 -13.63623 26.97673 1.000 34.87435 52 ASP B CA 1
ATOM 1991 C C . ASP B 1 26 ? 24.54054 -12.77634 26.35017 1.000 31.69647 52 ASP B C 1
ATOM 1992 O O . ASP B 1 26 ? 25.64880 -13.26706 26.10649 1.000 28.67680 52 ASP B O 1
ATOM 2001 N N . SER B 1 27 ? 24.25326 -11.50238 26.07833 1.000 25.96684 53 SER B N 1
ATOM 2002 C CA . SER B 1 27 ? 25.17871 -10.64676 25.34021 1.000 23.78979 53 SER B CA 1
ATOM 2003 C C . SER B 1 27 ? 26.25517 -10.01351 26.22247 1.000 25.88868 53 SER B C 1
ATOM 2004 O O . SER B 1 27 ? 27.44260 -10.09519 25.89533 1.000 30.17470 53 SER B O 1
ATOM 2012 N N . CYS B 1 28 ? 25.87125 -9.36081 27.32171 1.000 25.94454 54 CYS B N 1
ATOM 2013 C CA . CYS B 1 28 ? 26.84276 -8.73271 28.21062 1.000 29.03537 54 CYS B CA 1
ATOM 2014 C C . CYS B 1 28 ? 27.14428 -9.56408 29.45243 1.000 30.33983 54 CYS B C 1
ATOM 2015 O O . CYS B 1 28 ? 28.01756 -9.18118 30.23641 1.000 34.41744 54 CYS B O 1
ATOM 2022 N N . GLN B 1 29 ? 26.45365 -10.68551 29.64396 1.000 30.44799 55 GLN B N 1
ATOM 2023 C CA . GLN B 1 29 ? 26.71208 -11.62297 30.73659 1.000 33.50619 55 GLN B CA 1
ATOM 2024 C C . GLN B 1 29 ? 26.46412 -11.01142 32.11152 1.000 28.01225 55 GLN B C 1
ATOM 2025 O O . GLN B 1 29 ? 26.97472 -11.51613 33.11684 1.000 29.13437 55 GLN B O 1
ATOM 2039 N N . LEU B 1 30 ? 25.69032 -9.93508 32.18293 1.000 29.03774 56 LEU B N 1
ATOM 2040 C CA . LEU B 1 30 ? 25.27534 -9.35449 33.44981 1.000 27.62833 56 LEU B CA 1
ATOM 2041 C C . LEU B 1 30 ? 23.80998 -9.68016 33.70645 1.000 32.02278 56 LEU B C 1
ATOM 2042 O O . LEU B 1 30 ? 23.04675 -9.98724 32.78547 1.000 30.06749 56 LEU B O 1
ATOM 2058 N N . HIS B 1 31 ? 23.42246 -9.61367 34.98065 1.000 30.66518 57 HIS B N 1
ATOM 2059 C CA . HIS B 1 31 ? 22.03997 -9.87012 35.38023 1.000 29.40409 57 HIS B CA 1
ATOM 2060 C C . HIS B 1 31 ? 21.20260 -8.60140 35.20553 1.000 31.27392 57 HIS B C 1
ATOM 2061 O O . HIS B 1 31 ? 20.65194 -8.02995 36.14672 1.000 25.79286 57 HIS B O 1
ATOM 2075 N N . THR B 1 32 ? 21.11169 -8.17705 33.94300 1.000 29.98512 58 THR B N 1
ATOM 2076 C CA . THR B 1 32 ? 20.47556 -6.91962 33.57329 1.000 28.58145 58 THR B CA 1
ATOM 2077 C C . THR B 1 32 ? 19.43214 -7.11876 32.47897 1.000 28.58270 58 THR B C 1
ATOM 2078 O O . THR B 1 32 ? 19.04358 -6.15340 31.81352 1.000 22.96676 58 THR B O 1
ATOM 2089 N N . LYS B 1 33 ? 18.97119 -8.35191 32.28869 1.000 30.31595 59 LYS B N 1
ATOM 2090 C CA . LYS B 1 33 ? 17.99300 -8.69657 31.26512 1.000 19.93172 59 LYS B CA 1
ATOM 2091 C C . LYS B 1 33 ? 16.60816 -8.72411 31.89829 1.000 25.02952 59 LYS B C 1
ATOM 2092 O O . LYS B 1 33 ? 16.34305 -9.54949 32.77884 1.000 24.94041 59 LYS B O 1
ATOM 2111 N N . ALA B 1 34 ? 15.73387 -7.82507 31.45253 1.000 27.93672 60 ALA B N 1
ATOM 2112 C CA . ALA B 1 34 ? 14.38810 -7.69915 31.99778 1.000 26.43729 60 ALA B CA 1
ATOM 2113 C C . ALA B 1 34 ? 13.38819 -8.36769 31.06552 1.000 23.67405 60 ALA B C 1
ATOM 2114 O O . ALA B 1 34 ? 13.32931 -8.04555 29.87443 1.000 20.84609 60 ALA B O 1
ATOM 2121 N N . THR B 1 35 ? 12.60344 -9.28958 31.61331 1.000 21.54047 61 THR B N 1
ATOM 2122 C CA . THR B 1 35 ? 11.58019 -10.01136 30.86803 1.000 17.76901 61 THR B CA 1
ATOM 2123 C C . THR B 1 35 ? 10.21419 -9.60406 31.40415 1.000 23.21090 61 THR B C 1
ATOM 2124 O O . THR B 1 35 ? 9.91866 -9.82013 32.58441 1.000 30.84324 61 THR B O 1
ATOM 2135 N N . ASN B 1 36 ? 9.38929 -9.01930 30.53798 1.000 26.39471 62 ASN B N 1
ATOM 2136 C CA . ASN B 1 36 ? 8.09230 -8.47208 30.91714 1.000 23.20376 62 ASN B CA 1
ATOM 2137 C C . ASN B 1 36 ? 6.99029 -9.32823 30.31023 1.000 22.03063 62 ASN B C 1
ATOM 2138 O O . ASN B 1 36 ? 6.86486 -9.40794 29.08333 1.000 22.64486 62 ASN B O 1
ATOM 2149 N N . LEU B 1 37 ? 6.18430 -9.94493 31.16677 1.000 18.94807 63 LEU B N 1
ATOM 2150 C CA . LEU B 1 37 ? 5.13494 -10.85327 30.73799 1.000 23.40183 63 LEU B CA 1
ATOM 2151 C C . LEU B 1 37 ? 3.75816 -10.25246 30.98153 1.000 23.50813 63 LEU B C 1
ATOM 2152 O O . LEU B 1 37 ? 3.59395 -9.27130 31.71251 1.000 22.40470 63 LEU B O 1
ATOM 2168 N N . VAL B 1 38 ? 2.76779 -10.86485 30.34086 1.000 20.38011 64 VAL B N 1
ATOM 2169 C CA . VAL B 1 38 ? 1.37017 -10.74752 30.72881 1.000 17.74027 64 VAL B CA 1
ATOM 2170 C C . VAL B 1 38 ? 0.88429 -12.15279 31.05413 1.000 18.40653 64 VAL B C 1
ATOM 2171 O O . VAL B 1 38 ? 1.20674 -13.10797 30.33980 1.000 18.06657 64 VAL B O 1
ATOM 2184 N N . SER B 1 39 ? 0.13992 -12.28505 32.14903 1.000 22.12769 65 SER B N 1
ATOM 2185 C CA . SER B 1 39 ? -0.26219 -13.59117 32.64821 1.000 20.31254 65 SER B CA 1
ATOM 2186 C C . SER B 1 39 ? -1.67304 -13.51900 33.20838 1.000 16.84604 65 SER B C 1
ATOM 2187 O O . SER B 1 39 ? -2.10005 -12.48406 33.72268 1.000 21.30237 65 SER B O 1
ATOM 2195 N N . CYS B 1 40 ? -2.38735 -14.63622 33.11203 1.000 23.01943 66 CYS B N 1
ATOM 2196 C CA . CYS B 1 40 ? -3.72767 -14.76476 33.66773 1.000 25.82448 66 CYS B CA 1
ATOM 2197 C C . CYS B 1 40 ? -3.64294 -15.53528 34.97965 1.000 23.49496 66 CYS B C 1
ATOM 2198 O O . CYS B 1 40 ? -3.17709 -16.67872 35.00438 1.000 21.50608 66 CYS B O 1
ATOM 2205 N N . THR B 1 41 ? -4.09448 -14.91143 36.06640 1.000 26.52573 67 THR B N 1
ATOM 2206 C CA . THR B 1 41 ? -4.01370 -15.55238 37.37140 1.000 30.03282 67 THR B CA 1
ATOM 2207 C C . THR B 1 41 ? -5.01694 -16.68610 37.53595 1.000 29.02722 67 THR B C 1
ATOM 2208 O O . THR B 1 41 ? -4.94877 -17.40239 38.53970 1.000 27.55329 67 THR B O 1
ATOM 2219 N N . SER B 1 42 ? -5.92983 -16.87470 36.58186 1.000 29.25575 68 SER B N 1
ATOM 2220 C CA . SER B 1 42 ? -6.89597 -17.96552 36.64908 1.000 26.95860 68 SER B CA 1
ATOM 2221 C C . SER B 1 42 ? -6.35010 -19.24877 36.02966 1.000 27.81986 68 SER B C 1
ATOM 2222 O O . SER B 1 42 ? -6.41809 -20.31427 36.65082 1.000 21.15486 68 SER B O 1
ATOM 2230 N N . CYS B 1 43 ? -5.81234 -19.16466 34.80909 1.000 24.01434 69 CYS B N 1
ATOM 2231 C CA . CYS B 1 43 ? -5.25363 -20.32188 34.11956 1.000 22.46416 69 CYS B CA 1
ATOM 2232 C C . CYS B 1 43 ? -3.72947 -20.33547 34.11203 1.000 17.11061 69 CYS B C 1
ATOM 2233 O O . CYS B 1 43 ? -3.13807 -21.36209 33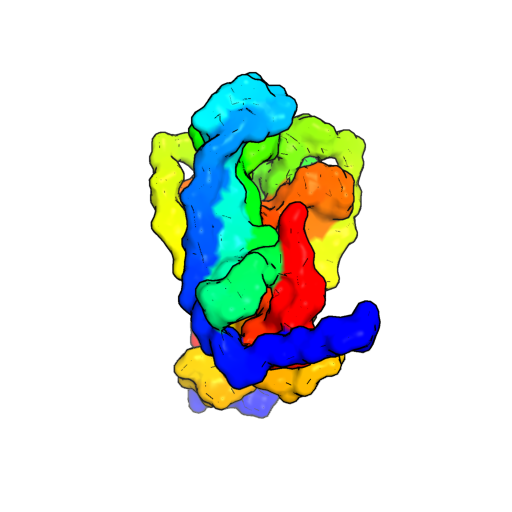.76132 1.000 20.47910 69 CYS B O 1
ATOM 2240 N N . ARG B 1 44 ? -3.08719 -19.22463 34.47491 1.000 23.51676 70 ARG B N 1
ATOM 2241 C CA . ARG B 1 44 ? -1.64553 -19.14812 34.70128 1.000 29.70200 70 ARG B CA 1
ATOM 2242 C C . ARG B 1 44 ? -0.82808 -19.29744 33.42477 1.000 29.90618 70 ARG B C 1
ATOM 2243 O O . ARG B 1 44 ? 0.37926 -19.55338 33.49015 1.000 30.92924 70 ARG B O 1
ATOM 2264 N N . LYS B 1 45 ? -1.45027 -19.14275 32.26109 1.000 28.77485 71 LYS B N 1
ATOM 2265 C CA . LYS B 1 45 ? -0.70046 -19.05811 31.01904 1.000 21.42660 71 LYS B CA 1
ATOM 2266 C C . LYS B 1 45 ? -0.11744 -17.65806 30.87361 1.000 25.72953 71 LYS B C 1
ATOM 2267 O O . LYS B 1 45 ? -0.65631 -16.68370 31.40679 1.000 22.68408 71 LYS B O 1
ATOM 2286 N N . SER B 1 46 ? 0.99782 -17.56134 30.14970 1.000 21.27757 72 SER B N 1
ATOM 2287 C CA . SER B 1 46 ? 1.71255 -16.29916 30.02112 1.000 26.65920 72 SER B CA 1
ATOM 2288 C C . SER B 1 46 ? 2.17507 -16.09711 28.58718 1.000 23.62496 72 SER B C 1
ATOM 2289 O O . SER B 1 46 ? 2.44281 -17.05723 27.86049 1.000 19.67402 72 SER B O 1
ATOM 2297 N N . SER B 1 47 ? 2.27103 -14.82658 28.19520 1.000 24.86823 73 SER B N 1
ATOM 2298 C CA . SER B 1 47 ? 2.82539 -14.42660 26.91002 1.000 30.77004 73 SER B CA 1
ATOM 2299 C C . SER B 1 47 ? 3.81437 -13.28967 27.12637 1.000 22.69790 73 SER B C 1
ATOM 2300 O O . SER B 1 47 ? 3.56366 -12.37976 27.92153 1.000 26.04601 73 SER B O 1
ATOM 2308 N N . LEU B 1 48 ? 4.94075 -13.35225 26.42255 1.000 20.60230 74 LEU B N 1
ATOM 2309 C CA . LEU B 1 48 ? 5.95702 -12.31497 26.53408 1.000 25.56808 74 LEU B CA 1
ATOM 2310 C C . LEU B 1 48 ? 5.47404 -11.01526 25.90116 1.000 17.13022 74 LEU B C 1
ATOM 2311 O O . LEU B 1 48 ? 4.77689 -11.02074 24.88259 1.000 25.64492 74 LEU B O 1
ATOM 2327 N N . VAL B 1 49 ? 5.86054 -9.89474 26.50489 1.000 19.88188 75 VAL B N 1
ATOM 2328 C CA . VAL B 1 49 ? 5.52901 -8.56785 26.00053 1.000 20.46329 75 VAL B CA 1
ATOM 2329 C C . VAL B 1 49 ? 6.76356 -7.86044 25.44673 1.000 28.85751 75 VAL B C 1
ATOM 2330 O O . VAL B 1 49 ? 6.74677 -7.36395 24.31933 1.000 28.65469 75 VAL B O 1
ATOM 2343 N N . TYR B 1 50 ? 7.84593 -7.80379 26.22344 1.000 28.57336 76 TYR B N 1
ATOM 2344 C CA . TYR B 1 50 ? 9.09159 -7.27368 25.68105 1.000 19.48811 76 TYR B CA 1
ATOM 2345 C C . TYR B 1 50 ? 10.25833 -7.60887 26.60097 1.000 23.14905 76 TYR B C 1
ATOM 2346 O O . TYR B 1 50 ? 10.10220 -7.71697 27.82146 1.000 18.32480 76 TYR B O 1
ATOM 2364 N N . GLU B 1 51 ? 11.42316 -7.78822 25.98387 1.000 24.69178 77 GLU B N 1
ATOM 2365 C CA . GLU B 1 51 ? 12.69261 -7.95541 26.67227 1.000 23.67637 77 GLU B CA 1
ATOM 2366 C C . GLU B 1 51 ? 13.53547 -6.69848 26.50396 1.000 20.10309 77 GLU B C 1
ATOM 2367 O O . GLU B 1 51 ? 13.39832 -5.96915 25.51777 1.000 26.17973 77 GLU B O 1
ATOM 2379 N N . GLU B 1 52 ? 14.41957 -6.45447 27.46801 1.000 21.73290 78 GLU B N 1
ATOM 2380 C CA . GLU B 1 52 ? 15.36387 -5.35257 27.35000 1.000 16.47001 78 GLU B CA 1
ATOM 2381 C C . GLU B 1 52 ? 16.52488 -5.58025 28.30496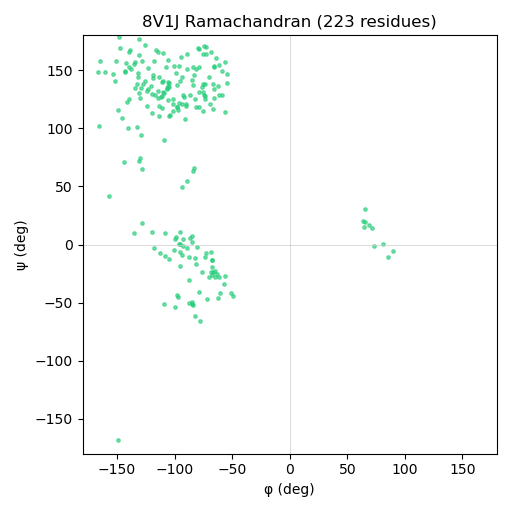 1.000 22.14342 78 GLU B C 1
ATOM 2382 O O . GLU B 1 52 ? 16.36093 -6.17324 29.37402 1.000 27.61706 78 GLU B O 1
ATOM 2394 N N . CYS B 1 53 ? 17.69984 -5.10855 27.89740 1.000 30.20850 79 CYS B N 1
ATOM 2395 C CA . CYS B 1 53 ? 18.87695 -5.07180 28.75148 1.000 26.24364 79 CYS B CA 1
ATOM 2396 C C . CYS B 1 53 ? 19.20901 -3.62249 29.07967 1.000 24.42275 79 CYS B C 1
ATOM 2397 O O . CYS B 1 53 ? 19.11033 -2.74448 28.21635 1.000 21.32345 79 CYS B O 1
ATOM 2404 N N . SER B 1 54 ? 19.60076 -3.37794 30.32945 1.000 22.48592 80 SER B N 1
ATOM 2405 C CA . SER B 1 54 ? 19.90595 -2.03496 30.80869 1.000 19.55217 80 SER B CA 1
ATOM 2406 C C . SER B 1 54 ? 21.38033 -1.67109 30.68164 1.000 18.72694 80 SER B C 1
ATOM 2407 O O . SER B 1 54 ? 21.75823 -0.55208 31.04268 1.000 16.55861 80 SER B O 1
ATOM 2415 N N . THR B 1 55 ? 22.21880 -2.57776 30.18742 1.000 25.86120 81 THR B N 1
ATOM 2416 C CA . THR B 1 55 ? 23.64482 -2.30705 30.04861 1.000 30.59316 81 THR B CA 1
ATOM 2417 C C . THR B 1 55 ? 23.88810 -1.44598 28.81281 1.000 33.03513 81 THR B C 1
ATOM 2418 O O . THR B 1 55 ? 23.59123 -1.86428 27.68741 1.00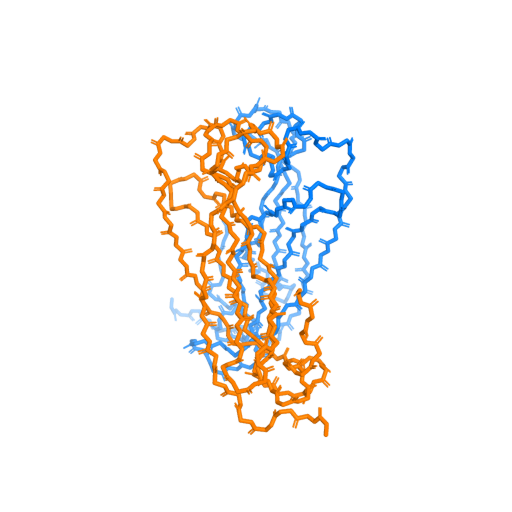0 30.62346 81 THR B O 1
ATOM 2429 N N . LYS B 1 56 ? 24.43299 -0.24882 29.02078 1.000 29.60732 82 LYS B N 1
ATOM 2430 C CA . LYS B 1 56 ? 24.72917 0.63815 27.90433 1.000 32.24873 82 LYS B CA 1
ATOM 2431 C C . LYS B 1 56 ? 25.75543 -0.00434 26.98047 1.000 26.84813 82 LYS B C 1
ATOM 2432 O O . LYS B 1 56 ? 26.74385 -0.58898 27.43279 1.000 22.85870 82 LYS B O 1
ATOM 2451 N N . GLY B 1 57 ? 25.51359 0.10898 25.67425 1.000 28.78004 83 GLY B N 1
ATOM 2452 C CA . GLY B 1 57 ? 26.37631 -0.48106 24.67597 1.000 24.73468 83 GLY B CA 1
ATOM 2453 C C . GLY B 1 57 ? 26.07840 -1.92882 24.36015 1.000 28.23348 83 GLY B C 1
ATOM 2454 O O . GLY B 1 57 ? 26.62815 -2.45986 23.38590 1.000 24.05672 83 GLY B O 1
ATOM 2458 N N . CYS B 1 58 ? 25.23074 -2.58016 25.14532 1.000 28.73289 84 CYS B N 1
ATOM 2459 C CA . CYS B 1 58 ? 24.86650 -3.96818 24.90781 1.000 27.45834 84 CYS B CA 1
ATOM 2460 C C . CYS B 1 58 ? 23.88103 -4.05616 23.74206 1.000 22.63314 84 CYS B C 1
ATOM 2461 O O . CYS B 1 58 ? 22.94858 -3.25226 23.66031 1.000 24.68226 84 CYS B O 1
ATOM 2468 N N . PRO B 1 59 ? 24.06469 -5.00521 22.81837 1.000 23.45094 85 PRO B N 1
ATOM 2469 C CA . PRO B 1 59 ? 23.10295 -5.12038 21.70797 1.000 28.18776 85 PRO B CA 1
ATOM 2470 C C . PRO B 1 59 ? 21.67341 -5.32317 22.17244 1.000 26.45217 85 PRO B C 1
ATOM 2471 O O . PRO B 1 59 ? 20.74327 -4.83213 21.52053 1.000 24.90336 85 PRO B O 1
ATOM 2482 N N . ALA B 1 60 ? 21.46706 -6.03236 23.28329 1.000 30.68881 86 ALA B N 1
ATOM 2483 C CA . ALA B 1 60 ? 20.12783 -6.20793 23.82985 1.000 33.24761 86 ALA B CA 1
ATOM 2484 C C . ALA B 1 60 ? 19.54584 -4.91154 24.37600 1.000 31.16601 86 ALA B C 1
ATOM 2485 O O . ALA B 1 60 ? 18.37585 -4.89700 24.77190 1.000 27.55560 86 ALA B O 1
ATOM 2492 N N . ASN B 1 61 ? 20.33244 -3.83906 24.41668 1.000 24.37435 87 ASN B N 1
ATOM 2493 C CA . ASN B 1 61 ? 19.85377 -2.52021 24.80956 1.000 22.58790 87 ASN B CA 1
ATOM 2494 C C . ASN B 1 61 ? 19.38127 -1.78908 23.55698 1.000 23.48653 87 ASN B C 1
ATOM 2495 O O . ASN B 1 61 ? 20.16164 -1.58539 22.61997 1.000 20.56982 87 ASN B O 1
ATOM 2506 N N . TRP B 1 62 ? 18.10670 -1.40431 23.53936 1.000 24.61483 88 TRP B N 1
ATOM 2507 C CA . TRP B 1 62 ? 17.47499 -0.83790 22.35409 1.000 24.84521 88 TRP B CA 1
ATOM 2508 C C . TRP B 1 62 ? 17.66581 0.66978 22.23737 1.000 23.87354 88 TRP B C 1
ATOM 2509 O O . TRP B 1 62 ? 17.09862 1.28431 21.32736 1.000 21.31427 88 TRP B O 1
ATOM 2530 N N . HIS B 1 63 ? 18.45143 1.27415 23.12208 1.000 17.05483 89 HIS B N 1
ATOM 2531 C CA . HIS B 1 63 ? 18.65556 2.71422 23.09862 1.000 20.61303 89 HIS B CA 1
ATOM 2532 C C . HIS B 1 63 ? 19.75409 3.09331 22.11426 1.000 20.79078 89 HIS B C 1
ATOM 2533 O O . HIS B 1 63 ? 20.66299 2.30853 21.82908 1.000 20.95571 89 HIS B O 1
ATOM 2547 N N . LYS B 1 64 ? 19.66036 4.31463 21.59317 1.000 21.29965 90 LYS B N 1
ATOM 2548 C CA . LYS B 1 64 ? 20.73642 4.85478 20.77747 1.000 20.81780 90 LYS B CA 1
ATOM 2549 C C . LYS B 1 64 ? 22.03041 4.89153 21.57992 1.000 29.50010 90 LYS B C 1
ATOM 2550 O O . LYS B 1 64 ? 22.02493 5.04332 22.80363 1.000 36.33926 90 LYS B O 1
ATOM 2569 N N . SER B 1 65 ? 23.15381 4.74772 20.87572 1.000 32.40420 91 SER B N 1
ATOM 2570 C CA . SER B 1 65 ? 24.44869 4.90005 21.52809 1.000 23.27489 91 SER B CA 1
ATOM 2571 C C . SER B 1 65 ? 24.63379 6.31364 22.06181 1.000 27.95114 91 SER B C 1
ATOM 2572 O O . SER B 1 65 ? 25.39543 6.52421 23.01264 1.000 38.88108 91 SER B O 1
ATOM 2580 N N . THR B 1 66 ? 23.94612 7.28797 21.46920 1.000 27.11103 92 THR B N 1
ATOM 2581 C CA . THR B 1 66 ? 24.01657 8.68011 21.89031 1.000 25.10674 92 THR B CA 1
ATOM 2582 C C . THR B 1 66 ? 23.05764 9.00287 23.03036 1.000 25.50687 92 THR B C 1
ATOM 2583 O O . THR B 1 66 ? 22.91249 10.17676 23.38681 1.000 27.86796 92 THR B O 1
ATOM 2594 N N . CYS B 1 67 ? 22.39756 8.00127 23.60340 1.000 27.45730 93 CYS B N 1
ATOM 2595 C CA . CYS B 1 67 ? 21.41480 8.24663 24.64997 1.000 30.92036 93 CYS B CA 1
ATOM 2596 C C . CYS B 1 67 ? 22.12554 8.44036 25.98226 1.000 31.30587 93 CYS B C 1
ATOM 2597 O O . CYS B 1 67 ? 22.80244 7.52882 26.46966 1.000 30.96381 93 CYS B O 1
ATOM 2604 N N . GLN B 1 68 ? 21.96578 9.62440 26.57174 1.000 33.04253 94 GLN B N 1
ATOM 2605 C CA . GLN B 1 68 ? 22.58302 9.94629 27.85029 1.000 43.62282 94 GLN B CA 1
ATOM 2606 C C . GLN B 1 68 ? 21.65829 9.72357 29.04090 1.000 35.57750 94 GLN B C 1
ATOM 2607 O O . GLN B 1 68 ? 22.11344 9.84074 30.18347 1.000 38.48822 94 GLN B O 1
ATOM 2621 N N . GLU B 1 69 ? 20.38374 9.40611 28.81220 1.000 27.74021 95 GLU B N 1
ATOM 2622 C CA . GLU B 1 69 ? 19.45752 9.19885 29.91860 1.000 30.67143 95 GLU B CA 1
ATOM 2623 C C . GLU B 1 69 ? 18.18296 8.50478 29.44969 1.000 25.38154 95 GLU B C 1
ATOM 2624 O O . GLU B 1 69 ? 17.30572 9.15015 28.86197 1.000 29.05408 95 GLU B O 1
ATOM 2636 N N . PRO B 1 70 ? 18.03945 7.20300 29.69354 1.000 22.95643 96 PRO B N 1
ATOM 2637 C CA . PRO B 1 70 ? 16.77739 6.52162 29.36685 1.000 18.27090 96 PRO B CA 1
ATOM 2638 C C . PRO B 1 70 ? 15.58915 7.14311 30.09220 1.000 20.27665 96 PRO B C 1
ATOM 2639 O O . PRO B 1 70 ? 15.60404 7.31011 31.31318 1.000 20.61960 96 PRO B O 1
ATOM 2650 N N . LYS B 1 71 ? 14.54894 7.47629 29.32464 1.000 25.47062 97 LYS B N 1
ATOM 2651 C CA . LYS B 1 71 ? 13.29801 8.03513 29.84766 1.000 21.52652 97 LYS B CA 1
ATOM 2652 C C . LYS B 1 71 ? 12.14341 7.27448 29.20147 1.000 27.11092 97 LYS B C 1
ATOM 2653 O O . LYS B 1 71 ? 11.77856 7.55614 28.05634 1.000 28.80213 97 LYS B O 1
ATOM 2672 N N . PHE B 1 72 ? 11.55162 6.33504 29.93109 1.000 32.65979 98 PHE B N 1
ATOM 2673 C CA . PHE B 1 72 ? 10.52635 5.47778 29.34989 1.000 32.57864 98 PHE B CA 1
ATOM 2674 C C . PHE B 1 72 ? 9.27859 6.27255 28.96976 1.000 35.70990 98 PHE B C 1
ATOM 2675 O O . PHE B 1 72 ? 8.98107 7.32773 29.53751 1.000 37.09257 98 PHE B O 1
ATOM 2685 N N . ASN B 1 73 ? 8.55217 5.74564 27.98278 1.000 35.26099 99 ASN B N 1
ATOM 2686 C CA . ASN B 1 73 ? 7.23602 6.24754 27.59127 1.000 33.14496 99 ASN B CA 1
ATOM 2687 C C . ASN B 1 73 ? 6.41380 5.04361 27.15273 1.000 34.80641 99 ASN B C 1
ATOM 2688 O O . ASN B 1 73 ? 6.66872 4.47447 26.08651 1.000 29.76494 99 ASN B O 1
ATOM 2699 N N . ARG B 1 74 ? 5.42607 4.66452 27.96271 1.000 32.95609 100 ARG B N 1
ATOM 2700 C CA . ARG B 1 74 ? 4.64582 3.45186 27.74110 1.000 29.77613 100 ARG B CA 1
ATOM 2701 C C . ARG B 1 74 ? 3.27499 3.83320 27.19397 1.000 33.63788 100 ARG B C 1
ATOM 2702 O O . ARG B 1 74 ? 2.44763 4.40143 27.91405 1.000 28.88038 100 ARG B O 1
ATOM 2723 N N . GLY B 1 75 ? 3.03397 3.50693 25.92951 1.000 35.55438 101 GLY B N 1
ATOM 2724 C CA . GLY B 1 75 ? 1.74313 3.72474 25.28996 1.000 24.04038 101 GLY B CA 1
ATOM 2725 C C . GLY B 1 75 ? 0.99543 2.41371 25.14568 1.000 31.06391 101 GLY B C 1
ATOM 2726 O O . GLY B 1 75 ? 1.57417 1.39937 24.74246 1.000 29.73202 101 GLY B O 1
ATOM 2730 N N . ILE B 1 76 ? -0.29450 2.43841 25.47795 1.000 25.35661 102 ILE B N 1
ATOM 2731 C CA . ILE B 1 76 ? -1.16183 1.26844 25.39700 1.000 21.49820 102 ILE B CA 1
ATOM 2732 C C . ILE B 1 76 ? -2.21688 1.52517 24.32999 1.000 23.44090 102 ILE B C 1
ATOM 2733 O O . ILE B 1 76 ? -2.85226 2.58607 24.31889 1.000 23.14644 102 ILE B O 1
ATOM 2749 N N . LEU B 1 77 ? -2.40794 0.55129 23.44125 1.000 27.94670 103 LEU B N 1
ATOM 2750 C CA . LEU B 1 77 ? -3.38289 0.64362 22.36375 1.000 28.99474 103 LEU B CA 1
ATOM 2751 C C . LEU B 1 77 ? -4.28810 -0.57745 22.38545 1.000 33.65231 103 LEU B C 1
ATOM 2752 O O . LEU B 1 77 ? -3.82052 -1.70320 22.58121 1.000 31.94382 103 LEU B O 1
ATOM 2768 N N . SER B 1 78 ? -5.58399 -0.34698 22.17694 1.000 30.66299 104 SER B N 1
ATOM 2769 C CA . SER B 1 78 ? -6.57603 -1.41345 22.09781 1.000 22.43340 104 SER B CA 1
ATOM 2770 C C . SER B 1 78 ? -6.93654 -1.60528 20.62727 1.000 29.89052 104 SER B C 1
ATOM 2771 O O . SER B 1 78 ? -7.56445 -0.73334 20.01725 1.000 35.56774 104 SER B O 1
ATOM 2779 N N . CYS B 1 79 ? -6.54209 -2.74578 20.06337 1.000 38.63487 105 CYS B N 1
ATOM 2780 C CA . CYS B 1 79 ? -6.62584 -2.99419 18.63048 1.000 34.81756 105 CYS B CA 1
ATOM 2781 C C . CYS B 1 79 ? -7.58115 -4.14187 18.33799 1.000 33.06729 105 CYS B C 1
ATOM 2782 O O . CYS B 1 79 ? -7.98159 -4.89951 19.22542 1.000 30.18005 105 CYS B O 1
ATOM 2790 N N . TYR B 1 80 ? -7.91946 -4.27385 17.05764 1.000 32.44632 106 TYR B N 1
ATOM 2791 C CA . TYR B 1 80 ? -8.79252 -5.34431 16.60149 1.000 30.37430 106 TYR B CA 1
ATOM 2792 C C . TYR B 1 80 ? -8.00352 -6.64131 16.48200 1.000 30.64478 106 TYR B C 1
ATOM 2793 O O . TYR B 1 80 ? -6.92577 -6.66999 15.87964 1.000 30.17385 106 TYR B O 1
ATOM 2811 N N . CYS B 1 81 ? -8.54471 -7.71336 17.05399 1.000 28.34931 107 CYS B N 1
ATOM 2812 C CA . CYS B 1 81 ? -7.91209 -9.02303 17.00018 1.000 28.33955 107 CYS B CA 1
ATOM 2813 C C . CYS B 1 81 ? -8.44914 -9.79721 15.80432 1.000 29.04307 107 CYS B C 1
ATOM 2814 O O . CYS B 1 81 ? -9.66577 -9.90684 15.62512 1.000 29.24533 107 CYS B O 1
ATOM 2821 N N . GLU B 1 82 ? -7.53811 -10.32810 14.98623 1.000 37.01404 108 GLU B N 1
ATOM 2822 C CA . GLU B 1 82 ? -7.93390 -11.11912 13.82760 1.000 30.36285 108 GLU B CA 1
ATOM 2823 C C . GLU B 1 82 ? -8.38321 -12.52229 14.20502 1.000 36.39415 108 GLU B C 1
ATOM 2824 O O . GLU B 1 82 ? -9.15142 -13.13461 13.45580 1.000 40.47308 108 GLU B O 1
ATOM 2836 N N . ASN B 1 83 ? -7.93548 -13.03896 15.34662 1.000 30.38109 109 ASN B N 1
ATOM 2837 C CA . ASN B 1 83 ? -8.21433 -14.42127 15.70981 1.000 39.22369 109 ASN B CA 1
ATOM 2838 C C . ASN B 1 83 ? -9.53673 -14.59608 16.44397 1.000 30.18398 109 ASN B C 1
ATOM 2839 O O . ASN B 1 83 ? -10.16603 -15.65239 16.31404 1.000 40.18568 109 ASN B O 1
ATOM 2850 N N . CYS B 1 84 ? -9.97644 -13.59549 17.21058 1.000 28.50237 110 CYS B N 1
ATOM 2851 C CA . CYS B 1 84 ? -11.24793 -13.66657 17.91977 1.000 28.71438 110 CYS B CA 1
ATOM 2852 C C . CYS B 1 84 ? -12.23734 -12.59693 17.48058 1.000 29.95520 110 CYS B C 1
ATOM 2853 O O . CYS B 1 84 ? -13.37158 -12.58754 17.97181 1.000 30.72648 110 CYS B O 1
ATOM 2860 N N . GLN B 1 85 ? -11.84681 -11.70183 16.57350 1.000 38.64902 111 GLN B N 1
ATOM 2861 C CA . GLN B 1 85 ? -12.73270 -10.70376 15.97991 1.000 40.71386 111 GLN B CA 1
ATOM 2862 C C . GLN B 1 85 ? -13.23942 -9.68263 16.99239 1.000 32.62729 111 GLN B C 1
ATOM 2863 O O . GLN B 1 85 ? -14.24250 -9.00670 16.74213 1.000 29.62955 111 GLN B O 1
ATOM 2877 N N . GLN B 1 86 ? -12.56033 -9.54088 18.12560 1.000 34.61194 112 GLN B N 1
ATOM 2878 C CA . GLN B 1 86 ? -12.89062 -8.53521 19.12392 1.000 31.73812 112 GLN B CA 1
ATOM 2879 C C . GLN B 1 86 ? -11.75746 -7.52227 19.23354 1.000 30.03479 112 GLN B C 1
ATOM 2880 O O . GLN B 1 86 ? -10.64759 -7.73717 18.73961 1.000 34.92719 112 GLN B O 1
ATOM 2894 N N . HIS B 1 87 ? -12.05269 -6.40109 19.88562 1.000 26.19395 113 HIS B N 1
ATOM 2895 C CA . HIS B 1 87 ? -11.06397 -5.33943 20.08489 1.000 30.37907 113 HIS B CA 1
ATOM 2896 C C . HIS B 1 87 ? -10.34306 -5.49764 21.41998 1.000 31.89291 113 HIS B C 1
ATOM 2897 O O . HIS B 1 87 ? -10.21252 -4.55869 22.20300 1.000 32.80591 113 HIS B O 1
ATOM 2911 N N . THR B 1 88 ? -9.85980 -6.71204 21.67570 1.000 30.01646 114 THR B N 1
ATOM 2912 C CA . THR B 1 88 ? -9.19228 -7.05518 22.92392 1.000 23.71177 114 THR B CA 1
ATOM 2913 C C . THR B 1 88 ? -7.69217 -7.25458 22.74611 1.000 25.83723 114 THR B C 1
ATOM 2914 O O . THR B 1 88 ? -7.02634 -7.73826 23.66796 1.000 32.57183 114 THR B O 1
ATOM 2925 N N . LYS B 1 89 ? -7.14750 -6.90044 21.58460 1.000 31.93882 115 LYS B N 1
ATOM 2926 C CA . LYS B 1 89 ? -5.73586 -7.11123 21.28109 1.000 34.24808 115 LYS B CA 1
ATOM 2927 C C . LYS B 1 89 ? -4.95580 -5.87344 21.70277 1.000 26.30376 115 LYS B C 1
ATOM 2928 O O . LYS B 1 89 ? -5.03963 -4.82476 21.05620 1.000 28.79794 115 LYS B O 1
ATOM 2947 N N . GLU B 1 90 ? -4.19499 -5.99748 22.78302 1.000 23.15821 116 GLU B N 1
ATOM 2948 C CA . GLU B 1 90 ? -3.46005 -4.87451 23.34213 1.000 28.49676 116 GLU B CA 1
ATOM 2949 C C . GLU B 1 90 ? -2.10448 -4.74090 22.66119 1.000 28.01699 116 GLU B C 1
ATOM 2950 O O . GLU B 1 90 ? -1.35532 -5.71726 22.55205 1.000 22.22000 116 GLU B O 1
ATOM 2962 N N . LYS B 1 91 ? -1.80348 -3.53413 22.19249 1.000 29.40099 117 LYS B N 1
ATOM 2963 C CA . LYS B 1 91 ? -0.48813 -3.19496 21.67121 1.000 24.67603 117 LYS B CA 1
ATOM 2964 C C . LYS B 1 91 ? 0.17013 -2.20321 22.61505 1.000 30.91874 117 LYS B C 1
ATOM 2965 O O . LYS B 1 91 ? -0.41419 -1.16486 22.94148 1.000 35.34793 117 LYS B O 1
ATOM 2984 N N . GLN B 1 92 ? 1.38042 -2.52679 23.04544 1.000 27.76578 118 GLN B N 1
ATOM 2985 C CA . GLN B 1 92 ? 2.15197 -1.68052 23.93646 1.000 28.92852 118 GLN B CA 1
ATOM 2986 C C . GLN B 1 92 ? 3.32435 -1.09232 23.16538 1.000 34.85547 118 GLN B C 1
ATOM 2987 O O . GLN B 1 92 ? 3.93150 -1.77013 22.33009 1.000 34.58671 118 GLN B O 1
ATOM 3001 N N . THR B 1 93 ? 3.62227 0.17667 23.42577 1.000 28.19695 119 THR B N 1
ATOM 3002 C CA . THR B 1 93 ? 4.77700 0.84266 22.84246 1.000 29.38229 119 THR B CA 1
ATOM 3003 C C . THR B 1 93 ? 5.72360 1.24545 23.95928 1.000 27.83432 119 THR B C 1
ATOM 3004 O O . THR B 1 93 ? 5.30611 1.87228 24.93875 1.000 27.37850 119 THR B O 1
ATOM 3015 N N . ILE B 1 94 ? 6.98854 0.87054 23.81136 1.000 27.61723 120 ILE B N 1
ATOM 3016 C CA . ILE B 1 94 ? 8.04408 1.22621 24.74711 1.000 27.37941 120 ILE B CA 1
ATOM 3017 C C . ILE B 1 94 ? 9.07479 2.01958 23.95870 1.000 30.07662 120 ILE B C 1
ATOM 3018 O O . ILE B 1 94 ? 9.73175 1.47698 23.05957 1.000 31.17375 120 ILE B O 1
ATOM 3034 N N . SER B 1 95 ? 9.20658 3.30451 24.27863 1.000 26.86475 121 SER B N 1
ATOM 3035 C CA . SER B 1 95 ? 10.14417 4.17828 23.59187 1.000 31.31973 121 SER B CA 1
ATOM 3036 C C . SER B 1 95 ? 10.80463 5.09891 24.60795 1.000 31.23737 121 SER B C 1
ATOM 3037 O O . SER B 1 95 ? 10.35245 5.23703 25.74748 1.000 26.93885 121 SER B O 1
ATOM 3045 N N . CYS B 1 96 ? 11.88812 5.73353 24.17651 1.000 30.93666 122 CYS B N 1
ATOM 3046 C CA . CYS B 1 96 ? 12.68123 6.61710 25.01851 1.000 31.45610 122 CYS B CA 1
ATOM 3047 C C . CYS B 1 96 ? 12.41272 8.05926 24.60846 1.000 28.50943 122 CYS B C 1
ATOM 3048 O O . CYS B 1 96 ? 12.58125 8.41644 23.43678 1.000 22.01744 122 CYS B O 1
ATOM 3055 N N . LYS B 1 97 ? 11.99372 8.88386 25.57274 1.000 24.54480 123 LYS B N 1
ATOM 3056 C CA . LYS B 1 97 ? 11.67730 10.27509 25.26526 1.000 25.28409 123 LYS B CA 1
ATOM 3057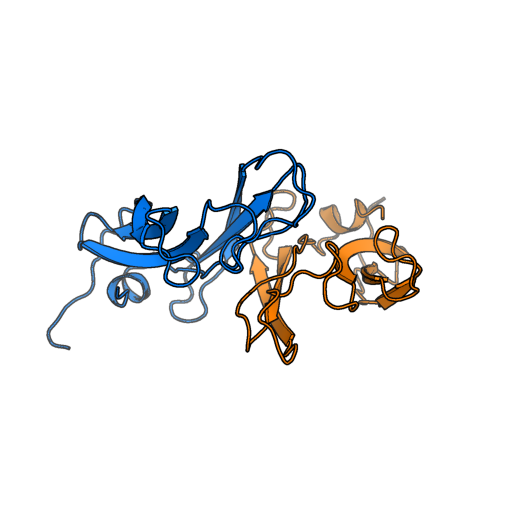 C C . LYS B 1 97 ? 12.90968 11.04469 24.81003 1.000 27.06183 123 LYS B C 1
ATOM 3058 O O . LYS B 1 97 ? 12.78949 12.00776 24.04514 1.000 29.05123 123 LYS B O 1
ATOM 3077 N N . ASN B 1 98 ? 14.09721 10.64038 25.26466 1.000 30.58496 124 ASN B N 1
ATOM 3078 C CA . ASN B 1 98 ? 15.32184 11.35637 24.91905 1.000 27.21650 124 ASN B CA 1
ATOM 3079 C C . ASN B 1 98 ? 15.84868 10.93586 23.55340 1.000 26.27180 124 ASN B C 1
ATOM 3080 O O . ASN B 1 98 ? 15.95036 11.75578 22.63537 1.000 29.20107 124 ASN B O 1
ATOM 3091 N N . CYS B 1 99 ? 16.19892 9.66119 23.40363 1.000 27.64092 125 CYS B N 1
ATOM 3092 C CA . CYS B 1 99 ? 16.84796 9.19836 22.18694 1.000 24.98964 125 CYS B CA 1
ATOM 3093 C C . CYS B 1 99 ? 15.86475 8.79362 21.09444 1.000 27.89834 125 CYS B C 1
ATOM 3094 O O . CYS B 1 99 ? 16.29011 8.57263 19.95600 1.000 20.55023 125 CYS B O 1
ATOM 3101 N N . LYS B 1 100 ? 14.57287 8.69261 21.40513 1.000 24.81459 126 LYS B N 1
ATOM 3102 C CA . LYS B 1 100 ? 13.49799 8.45472 20.44439 1.000 20.19467 126 LYS B CA 1
ATOM 3103 C C . LYS B 1 100 ? 13.45662 7.02435 19.91610 1.000 22.99081 126 LYS B C 1
ATOM 3104 O O . LYS B 1 100 ? 12.57145 6.71046 19.11041 1.000 24.42247 126 LYS B O 1
ATOM 3123 N N . ASN B 1 101 ? 14.37310 6.14984 20.32675 1.000 30.25002 127 ASN B N 1
ATOM 3124 C CA . ASN B 1 101 ? 14.31322 4.75827 19.90412 1.000 19.78566 127 ASN B CA 1
ATOM 3125 C C . ASN B 1 101 ? 13.16684 4.03696 20.61409 1.000 24.29698 127 ASN B C 1
ATOM 3126 O O . ASN B 1 101 ? 12.54498 4.55659 21.54503 1.000 31.60378 127 ASN B O 1
ATOM 3137 N N . SER B 1 102 ? 12.88789 2.81847 20.15348 1.000 24.20648 128 SER B N 1
ATOM 3138 C CA . SER B 1 102 ? 11.79214 2.01748 20.67838 1.000 23.96459 128 SER B CA 1
ATOM 3139 C C . SER B 1 102 ? 12.26728 0.58918 20.89465 1.000 27.18681 128 SER B C 1
ATOM 3140 O O . SER B 1 102 ? 13.21622 0.12381 20.25939 1.000 23.39910 128 SER B O 1
ATOM 3148 N N . ALA B 1 103 ? 11.59091 -0.10395 21.80349 1.000 21.85274 129 ALA B N 1
ATOM 3149 C CA . ALA B 1 103 ? 11.84223 -1.51423 22.05343 1.000 25.51189 129 ALA B CA 1
ATOM 3150 C C . ALA B 1 103 ? 10.85990 -2.37071 21.26713 1.000 22.02070 129 ALA B C 1
ATOM 3151 O O . ALA B 1 103 ? 9.75025 -1.93981 20.94586 1.000 29.55346 129 ALA B O 1
ATOM 3158 N N . THR B 1 104 ? 11.27796 -3.59649 20.96555 1.000 21.52266 130 THR B N 1
ATOM 3159 C CA . THR B 1 104 ? 10.39234 -4.54156 20.30200 1.000 28.79720 130 THR B CA 1
ATOM 3160 C C . THR B 1 104 ? 9.34973 -5.05141 21.28962 1.000 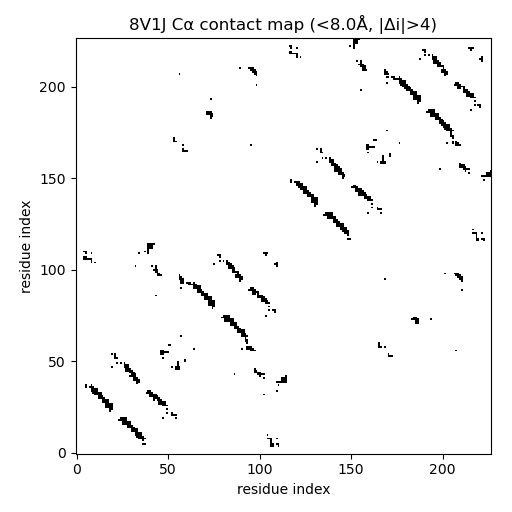25.57056 130 THR B C 1
ATOM 3161 O O . THR B 1 104 ? 9.68865 -5.52044 22.37985 1.000 25.82703 130 THR B O 1
ATOM 3172 N N . THR B 1 105 ? 8.07897 -4.95476 20.90268 1.000 19.13373 131 THR B N 1
ATOM 3173 C CA . THR B 1 105 ? 6.96093 -5.39265 21.72414 1.000 21.30860 131 THR B CA 1
ATOM 3174 C C . THR B 1 105 ? 6.10523 -6.37308 20.93878 1.000 32.27886 131 THR B C 1
ATOM 3175 O O . THR B 1 105 ? 5.87500 -6.18979 19.73996 1.000 32.17753 131 THR B O 1
ATOM 3186 N N . PHE B 1 106 ? 5.63355 -7.40951 21.62354 1.000 25.19150 132 PHE B N 1
ATOM 3187 C CA . PHE B 1 106 ? 4.67277 -8.34992 21.06799 1.000 20.48431 132 PHE B CA 1
ATOM 3188 C C . PHE B 1 106 ? 3.31375 -8.08836 21.69908 1.000 25.62902 132 PHE B C 1
ATOM 3189 O O . PHE B 1 106 ? 3.21458 -7.90770 22.91795 1.000 28.42108 132 PHE B O 1
ATOM 3206 N N . SER B 1 107 ? 2.27547 -8.06524 20.87057 1.000 25.38997 133 SER B N 1
ATOM 3207 C CA . SER B 1 107 ? 0.92796 -7.80735 21.34599 1.000 21.06274 133 SER B CA 1
ATOM 3208 C C . SER B 1 107 ? 0.33209 -9.06509 21.96870 1.000 21.17159 133 SER B C 1
ATOM 3209 O O . SER B 1 107 ? 0.86995 -10.16864 21.85230 1.000 21.66386 133 SER B O 1
ATOM 3217 N N . HIS B 1 108 ? -0.80733 -8.88815 22.63027 1.000 20.67245 134 HIS B N 1
ATOM 3218 C CA . HIS B 1 108 ? -1.50008 -9.99771 23.26492 1.000 24.66387 134 HIS B CA 1
ATOM 3219 C C . HIS B 1 108 ? -2.98810 -9.69267 23.30066 1.000 27.23594 134 HIS B C 1
ATOM 3220 O O . HIS B 1 108 ? -3.38747 -8.55153 23.54271 1.000 29.88193 134 HIS B O 1
ATOM 3234 N N . CYS B 1 109 ? -3.79871 -10.71516 23.05418 1.000 29.54101 135 CYS B N 1
ATOM 3235 C CA . CYS B 1 109 ? -5.24473 -10.61002 23.16650 1.000 33.64459 135 CYS B CA 1
ATOM 3236 C C . CYS B 1 109 ? -5.70301 -11.30915 24.43780 1.000 32.72478 135 CYS B C 1
ATOM 3237 O O . CYS B 1 109 ? -5.20851 -12.38816 24.77810 1.000 26.41036 135 CYS B O 1
ATOM 3244 N N . SER B 1 110 ? -6.64893 -10.68749 25.13723 1.000 31.87411 136 SER B N 1
ATOM 3245 C CA . SER B 1 110 ? -7.11433 -11.18126 26.42503 1.000 30.19396 136 SER B CA 1
ATOM 3246 C C . SER B 1 110 ? -8.42051 -11.95510 26.32615 1.000 29.05453 136 SER B C 1
ATOM 3247 O O . SER B 1 110 ? -8.96495 -12.35806 27.35896 1.000 30.40014 136 SER B O 1
ATOM 3255 N N . SER B 1 111 ? -8.93388 -12.17293 25.12032 1.000 34.31055 137 SER B N 1
ATOM 3256 C CA . SER B 1 111 ? -10.18711 -12.88920 24.96727 1.000 32.71056 137 SER B CA 1
ATOM 3257 C C . SER B 1 111 ? -10.02238 -14.33978 25.42228 1.000 31.80207 137 SER B C 1
ATOM 3258 O O . SER B 1 111 ? -8.91933 -14.89000 25.37585 1.000 31.03709 137 SER B O 1
ATOM 3266 N N . PRO B 1 112 ? -11.10205 -14.97860 25.88445 1.000 39.24654 138 PRO B N 1
ATOM 3267 C CA . PRO B 1 112 ? -11.00856 -16.41280 26.20560 1.000 42.81533 138 PRO B CA 1
ATOM 3268 C C . PRO B 1 112 ? -10.41539 -17.24350 25.08009 1.000 35.55476 138 PRO B C 1
ATOM 3269 O O . PRO B 1 112 ? -9.59647 -18.13385 25.33803 1.000 30.25805 138 PRO B O 1
ATOM 3280 N N . GLU B 1 113 ? -10.80318 -16.96890 23.83154 1.000 31.86647 139 GLU B N 1
ATOM 3281 C CA . GLU B 1 113 ? -10.29177 -17.74545 22.70670 1.000 35.63691 139 GLU B CA 1
ATOM 3282 C C . GLU B 1 113 ? -8.77750 -17.63568 22.59984 1.000 31.91049 139 GLU B C 1
ATOM 3283 O O . GLU B 1 113 ? -8.09232 -18.63100 22.33655 1.000 29.93824 139 GLU B O 1
ATOM 3295 N N . CYS B 1 114 ? -8.23769 -16.43523 22.80250 1.000 27.38026 140 CYS B N 1
ATOM 3296 C CA . CYS B 1 114 ? -6.86343 -16.12433 22.42713 1.000 27.92533 140 CYS B CA 1
ATOM 3297 C C . CYS B 1 114 ? -5.87339 -16.23368 23.57686 1.000 27.42076 140 CYS B C 1
ATOM 3298 O O . CYS B 1 114 ? -4.78803 -16.79093 23.39172 1.000 25.52550 140 CYS B O 1
ATOM 3305 N N . HIS B 1 115 ? -6.19930 -15.70804 24.75870 1.000 27.93885 141 HIS B N 1
ATOM 3306 C CA . HIS B 1 115 ? -5.25594 -15.81062 25.86421 1.000 23.38598 141 HIS B CA 1
ATOM 3307 C C . HIS B 1 115 ? -5.08828 -17.24724 26.33551 1.000 20.73881 141 HIS B C 1
ATOM 3308 O O . HIS B 1 115 ? -4.13502 -17.53383 27.06712 1.000 23.67352 141 HIS B O 1
ATOM 3322 N N . SER B 1 116 ? -5.97440 -18.15304 25.91477 1.000 25.67016 142 SER B N 1
ATOM 3323 C CA . SER B 1 116 ? -5.80835 -19.57672 26.17682 1.000 28.92979 142 SER B CA 1
ATOM 3324 C C . SER B 1 116 ? -4.72371 -20.20794 25.31364 1.000 34.63230 142 SER B C 1
ATOM 3325 O O . SER B 1 116 ? -4.34511 -21.35651 25.56677 1.000 30.50210 142 SER B O 1
ATOM 3333 N N . ARG B 1 117 ? -4.22588 -19.49863 24.30250 1.000 37.42741 143 ARG B N 1
ATOM 3334 C CA . ARG B 1 117 ? -3.13022 -19.99345 23.48209 1.000 35.25334 143 ARG B CA 1
ATOM 3335 C C . ARG B 1 117 ? -1.76601 -19.52358 23.96702 1.000 33.15482 143 ARG B C 1
ATOM 3336 O O . ARG B 1 117 ? -0.74785 -19.99682 23.45099 1.000 40.67382 143 ARG B O 1
ATOM 3357 N N . TRP B 1 118 ? -1.72146 -18.60504 24.93044 1.000 23.59110 144 TRP B N 1
ATOM 3358 C CA . TRP B 1 118 ? -0.45432 -18.16086 25.49418 1.000 25.80001 144 TRP B CA 1
ATOM 3359 C C . TRP B 1 118 ? 0.34908 -19.35677 25.98635 1.000 23.60326 144 TRP B C 1
ATOM 3360 O O . TRP B 1 118 ? -0.19998 -20.29020 26.57674 1.000 21.48467 144 TRP B O 1
ATOM 3381 N N . SER B 1 119 ? 1.66041 -19.32582 25.74197 1.000 27.20130 145 SER B N 1
ATOM 3382 C CA . SER B 1 119 ? 2.49943 -20.47637 26.05647 1.000 26.24105 145 SER B CA 1
ATOM 3383 C C . SER B 1 119 ? 3.96200 -20.09838 26.25452 1.000 24.72782 145 SER B C 1
ATOM 3384 O O . SER B 1 119 ? 4.85596 -20.81606 25.79596 1.000 30.52803 145 SER B O 1
ATOM 3392 N N . PHE B 1 120 ? 4.22325 -18.98826 26.93347 1.000 21.12197 146 PHE B N 1
ATOM 3393 C CA . PHE B 1 120 ? 5.59784 -18.60172 27.23363 1.000 32.41344 146 PHE B CA 1
ATOM 3394 C C . PHE B 1 120 ? 6.28099 -19.67597 28.07534 1.000 24.53083 146 PHE B C 1
ATOM 3395 O O . PHE B 1 120 ? 5.86256 -19.95517 29.20002 1.000 28.32249 146 PHE B O 1
#

Nearest PDB structures (foldseek):
  8v1j-assembly2_B  TM=9.937E-01  e=4.355E-19  Puccinia graminis f. sp. tritici
  8v1j-assembly2_B  TM=1.009E+00  e=1.194E-20  Puccinia graminis f. sp. tritici
  5ym6-assembly2_C  TM=4.729E-01  e=9.887E+00  Porcine coronavirus HKU15

Sequence (227 aa):
HHQSNCNSPSLTFPRFIGKCDSCQLHTKATNLVSCTSCRKSSLVYEECSTKGCPANWHKSTCQEPKFNRGILSCYCENCQQHTKEKQTISCKNCKNSATTFSHCSSPECHSRWSFSNCNSPSLTFPRFIGKCDSCQLHTKATNLVSCTSCRKSSLVYEECSTKGCPANWHKSTCQEPKFNRGILSCYCENCQQHTKEKQTISCKNCKNSATTFSHCSSPECHSRWSF

Organism: NCBI:txid56615

Secondary structure (DSSP, 8-state):
------S---EE--EEEE--TTT-SS-EEEEEEEETTT--EEEEEEEE-STT-TT--S-TT-SS--EEEEEEEE--TTT-SS-EEEEEEEETTT--EE----EE-SHHHHTT---/---S---EE--EEEE--TTT-SS-EEEEEEEETTT--EEEEEEEE-STT-TT--S-TT-SS--EEEEEEEE--TTTSSS-EEEEEEEETTT--B-----EE-SHHHHTT---

B-factor: mean 34.89, std 13.41, range [12.78, 115.78]